Protein AF-A0A918H0L8-F1 (afdb_monomer_lite)

Radius of gyration: 18.89 Å; chains: 1; bounding box: 50×37×56 Å

Secondary structure (DSSP, 8-state):
-------------HHHHHHHHHHH-HHHHHHHHHHHHHHHHHHHHHHHTTS----SHHHHHHHHHHHHHHTT--HHHHHHHHHHHHT--HHHHHHHHHHHHHH-HHHHHHHHHHHHHHHHT-EEEGGGTEEEEE--SHHHHHHHHHHHHTSSSPPPEE-SSTTEEEEEHHHHHHHHHHTTPPP----

Organism: NCBI:txid1951

pLDDT: mean 89.95, std 9.39, range [50.53, 98.06]

Sequence (187 aa):
MIAMDLTVTARCTADEVKHLEEVFGDFKQRNLATLIAKAGAREALDQAMGIVTPSTANDMRVARIRALIQEEVPVGDAEKVVAALYRVPTPTARGLVRAAIARFEDVREKVILAIRSSLDGADPVPDNEVWEVLLISTPVREWIMAETAVSNHPSSRPSKNAGLRLFPDDTYQYLRERVGLPRRPWS

Foldseek 3Di:
DDDDDDDFDDDDDPVRLVLCCVLPNDVCRVLQVVLLRQLVVVLVVCCVVVVQDDPDPLSSLLSSLLSSVVSPPQQLCSLSSSCSVVVHDSVVSVVSLVVNCVPDVSSVVSLLVVLLVQLVPWDADVVVQWIKTAQSHPSSVVVLQVVLVPDPADDWADDPDPRIIIGHLVSSQVSCVVSPHHRDDDD

Structure (mmCIF, N/CA/C/O backbone):
data_AF-A0A918H0L8-F1
#
_entry.id   AF-A0A918H0L8-F1
#
loop_
_atom_site.group_PDB
_atom_site.id
_atom_site.type_symbol
_atom_site.label_atom_id
_atom_site.label_alt_id
_atom_site.label_comp_id
_atom_site.label_asym_id
_atom_site.label_entity_id
_atom_site.label_seq_id
_atom_site.pdbx_PDB_ins_code
_atom_site.Cartn_x
_atom_site.Cartn_y
_atom_site.Cartn_z
_atom_site.occupancy
_atom_site.B_iso_or_equiv
_atom_site.auth_seq_id
_atom_site.auth_comp_id
_atom_site.auth_asym_id
_atom_site.auth_atom_id
_atom_site.pdbx_PDB_model_num
ATOM 1 N N . MET A 1 1 ? 3.414 -25.107 19.286 1.00 52.06 1 MET A N 1
ATOM 2 C CA . MET A 1 1 ? 2.674 -23.838 19.126 1.00 52.06 1 MET A CA 1
ATOM 3 C C . MET A 1 1 ? 1.199 -24.203 19.155 1.00 52.06 1 MET A C 1
ATOM 5 O O . MET A 1 1 ? 0.811 -25.037 18.349 1.00 52.06 1 MET A O 1
ATOM 9 N N . ILE A 1 2 ? 0.423 -23.723 20.128 1.00 59.66 2 ILE A N 1
ATOM 10 C CA . ILE A 1 2 ? -1.024 -23.988 20.168 1.00 59.66 2 ILE A CA 1
ATOM 11 C C . ILE A 1 2 ? -1.679 -22.898 19.323 1.00 59.66 2 ILE A C 1
ATOM 13 O O . ILE A 1 2 ? -1.591 -21.726 19.679 1.00 59.66 2 ILE A O 1
ATOM 17 N N . ALA A 1 3 ? -2.271 -23.272 18.191 1.00 63.81 3 ALA A N 1
ATOM 18 C CA . ALA A 1 3 ? -3.134 -22.368 17.445 1.00 63.81 3 ALA A CA 1
ATOM 19 C C . ALA A 1 3 ? -4.486 -22.315 18.169 1.00 63.81 3 ALA A C 1
ATOM 21 O O . ALA A 1 3 ? -5.119 -23.350 18.368 1.00 63.81 3 ALA A O 1
ATOM 22 N N . MET A 1 4 ? -4.889 -21.128 18.622 1.00 75.06 4 MET A N 1
ATOM 23 C CA . MET A 1 4 ? -6.242 -20.882 19.114 1.00 75.06 4 MET A CA 1
ATOM 24 C C . MET A 1 4 ? -7.016 -20.135 18.035 1.00 75.06 4 MET A C 1
ATOM 26 O O . MET A 1 4 ? -6.612 -19.041 17.640 1.00 75.06 4 MET A O 1
ATOM 30 N N . ASP A 1 5 ? -8.135 -20.707 17.596 1.00 74.00 5 ASP A N 1
ATOM 31 C CA . ASP A 1 5 ? -9.047 -20.045 16.669 1.00 74.00 5 ASP A CA 1
ATOM 32 C C . ASP A 1 5 ? -9.949 -19.072 17.434 1.00 74.00 5 ASP A C 1
ATOM 34 O O . ASP A 1 5 ? -10.833 -19.462 18.199 1.00 74.00 5 ASP A O 1
ATOM 38 N N . LEU A 1 6 ? -9.716 -17.776 17.229 1.00 70.62 6 LEU A N 1
ATOM 39 C CA . LEU A 1 6 ? -10.573 -16.709 17.738 1.00 70.62 6 LEU A CA 1
ATOM 40 C C . LEU A 1 6 ? -11.607 -16.343 16.671 1.00 70.62 6 LEU A C 1
ATOM 42 O O . LEU A 1 6 ? -11.262 -15.891 15.581 1.00 70.62 6 LEU A O 1
ATOM 46 N N . THR A 1 7 ? -12.889 -16.510 16.998 1.00 79.88 7 THR A N 1
ATOM 47 C CA . THR A 1 7 ? -13.990 -16.071 16.130 1.00 79.88 7 THR A CA 1
ATOM 48 C C . THR A 1 7 ? -14.463 -14.683 16.552 1.00 79.88 7 THR A C 1
ATOM 50 O O . THR A 1 7 ? -14.864 -14.481 17.696 1.00 79.88 7 THR A O 1
ATOM 53 N N . VAL A 1 8 ? -14.458 -13.730 15.618 1.00 77.50 8 VAL A N 1
ATOM 54 C CA . VAL A 1 8 ? -14.966 -12.365 15.825 1.00 77.50 8 VAL A CA 1
ATOM 55 C C . VAL A 1 8 ? -16.284 -12.212 15.075 1.00 77.50 8 VAL A C 1
ATOM 57 O O . VAL A 1 8 ? -16.340 -12.435 13.869 1.00 77.50 8 VAL A O 1
ATOM 60 N N . THR A 1 9 ? -17.345 -11.815 15.781 1.00 78.62 9 THR A N 1
ATOM 61 C CA . THR A 1 9 ? -18.643 -11.494 15.168 1.00 78.62 9 THR A CA 1
ATOM 62 C C . THR A 1 9 ? -18.918 -10.004 15.315 1.00 78.62 9 THR A C 1
ATOM 64 O O . THR A 1 9 ? -19.010 -9.499 16.432 1.00 78.62 9 THR A O 1
ATOM 67 N N . ALA A 1 10 ? -19.078 -9.309 14.190 1.00 78.12 10 ALA A N 1
ATOM 68 C CA . ALA A 1 10 ? -19.511 -7.917 14.141 1.00 78.12 10 ALA A CA 1
ATOM 69 C C . ALA A 1 10 ? -20.882 -7.830 13.461 1.00 78.12 10 ALA A C 1
ATOM 71 O O . ALA A 1 10 ? -21.167 -8.579 12.526 1.00 78.12 10 ALA A O 1
ATOM 72 N N . ARG A 1 11 ? -21.739 -6.926 13.940 1.00 81.44 11 ARG A N 1
ATOM 73 C CA . ARG A 1 11 ? -23.019 -6.617 13.294 1.00 81.44 11 ARG A CA 1
ATOM 74 C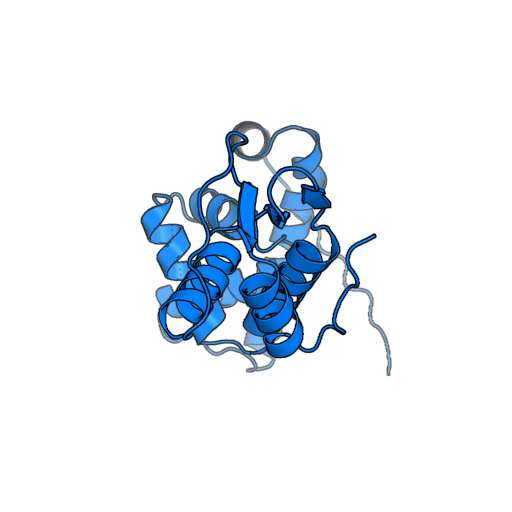 C . ARG A 1 11 ? -22.850 -5.333 12.494 1.00 81.44 11 ARG A C 1
ATOM 76 O O . ARG A 1 11 ? -22.389 -4.346 13.055 1.00 81.44 11 ARG A O 1
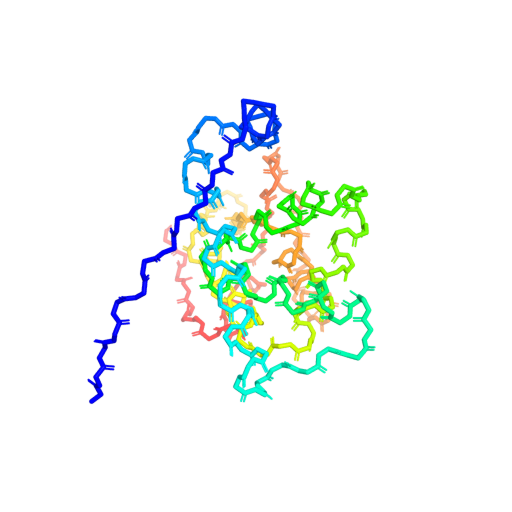ATOM 83 N N . CYS A 1 12 ? -23.243 -5.361 11.225 1.00 78.56 12 CYS A N 1
ATOM 84 C CA . CYS A 1 12 ? -23.338 -4.171 10.386 1.00 78.56 12 CYS A CA 1
ATOM 85 C C . CYS A 1 12 ? -24.810 -3.813 10.187 1.00 78.56 12 CYS A C 1
ATOM 87 O O . CYS A 1 12 ? -25.651 -4.686 9.958 1.00 78.56 12 CYS A O 1
ATOM 89 N N . THR A 1 13 ? -25.114 -2.528 10.278 1.00 85.69 13 THR A N 1
ATOM 90 C CA . THR A 1 13 ? -26.405 -1.961 9.884 1.00 85.69 13 THR A CA 1
ATOM 91 C C . THR A 1 13 ? -26.516 -1.886 8.360 1.00 85.69 13 THR A C 1
ATOM 93 O O . THR A 1 13 ? -25.512 -1.928 7.649 1.00 85.69 13 THR A O 1
ATOM 96 N N . ALA A 1 14 ? -27.741 -1.754 7.843 1.00 83.94 14 ALA A N 1
ATOM 97 C CA . ALA A 1 14 ? -27.971 -1.611 6.404 1.00 83.94 14 ALA A CA 1
ATOM 98 C C . ALA A 1 14 ? -27.262 -0.376 5.819 1.00 83.94 14 ALA A C 1
ATOM 100 O O . ALA A 1 14 ? -26.712 -0.455 4.725 1.00 83.94 14 ALA A O 1
ATOM 101 N N . ASP A 1 15 ? -27.209 0.729 6.568 1.00 85.19 15 ASP A N 1
ATOM 102 C CA . ASP A 1 15 ? -26.533 1.959 6.140 1.00 85.19 15 ASP A CA 1
ATOM 103 C C . ASP A 1 15 ? -25.009 1.795 6.084 1.00 85.19 15 ASP A C 1
ATOM 105 O O . ASP A 1 15 ? -24.361 2.296 5.166 1.00 85.19 15 ASP A O 1
ATOM 109 N N . GLU A 1 16 ? -24.420 1.067 7.037 1.00 81.88 16 GLU A N 1
ATOM 110 C CA . GLU A 1 16 ? -22.986 0.757 7.024 1.00 81.88 16 GLU A CA 1
ATOM 111 C C . GLU A 1 16 ? -22.625 -0.168 5.865 1.00 81.88 16 GLU A C 1
ATOM 113 O O . GLU A 1 16 ? -21.607 0.055 5.212 1.00 81.88 16 GLU A O 1
ATOM 118 N N . VAL A 1 17 ? -23.466 -1.169 5.583 1.00 79.19 17 VAL A N 1
ATOM 119 C CA . VAL A 1 17 ? -23.301 -2.021 4.400 1.00 79.19 17 VAL A CA 1
ATOM 120 C C . VAL A 1 17 ? -23.359 -1.152 3.154 1.00 79.19 17 VAL A C 1
ATOM 122 O O . VAL A 1 17 ? -22.362 -1.116 2.441 1.00 79.19 17 VAL A O 1
ATOM 125 N N . LYS A 1 18 ? -24.439 -0.376 2.969 1.00 81.88 18 LYS A N 1
ATOM 126 C CA . LYS A 1 18 ? -24.640 0.539 1.834 1.00 81.88 18 LYS A CA 1
ATOM 127 C C . LYS A 1 18 ? -23.425 1.439 1.596 1.00 81.88 18 LYS A C 1
ATOM 129 O O . LYS A 1 18 ? -22.942 1.564 0.475 1.00 81.88 18 LYS A O 1
ATOM 134 N N . HIS A 1 19 ? -22.898 2.037 2.661 1.00 81.38 19 HIS A N 1
ATOM 135 C CA . HIS A 1 19 ? -21.722 2.893 2.572 1.00 81.38 19 HIS A CA 1
ATOM 136 C C . HIS A 1 19 ? -20.473 2.131 2.103 1.00 81.38 19 HIS A C 1
ATOM 138 O O . HIS A 1 19 ? -19.713 2.635 1.276 1.00 81.38 19 HIS A O 1
ATOM 144 N N . LEU A 1 20 ? -20.253 0.909 2.596 1.00 77.56 20 LEU A N 1
ATOM 145 C CA . LEU A 1 20 ? -19.166 0.059 2.107 1.00 77.56 20 LEU A CA 1
ATOM 146 C C . LEU A 1 20 ? -19.381 -0.341 0.635 1.00 77.56 20 LEU A C 1
ATOM 148 O O . LEU A 1 20 ? -18.401 -0.430 -0.105 1.00 77.56 20 LEU A O 1
ATOM 152 N N . GLU A 1 21 ? -20.625 -0.529 0.184 1.00 77.69 21 GLU A N 1
ATOM 153 C CA . GLU A 1 21 ? -20.939 -0.803 -1.228 1.00 77.69 21 GLU A CA 1
ATOM 154 C C . GLU A 1 21 ? -20.553 0.371 -2.125 1.00 77.69 21 GLU A C 1
ATOM 156 O O . GLU A 1 21 ? -19.852 0.187 -3.119 1.00 77.69 21 GLU A O 1
ATOM 161 N N 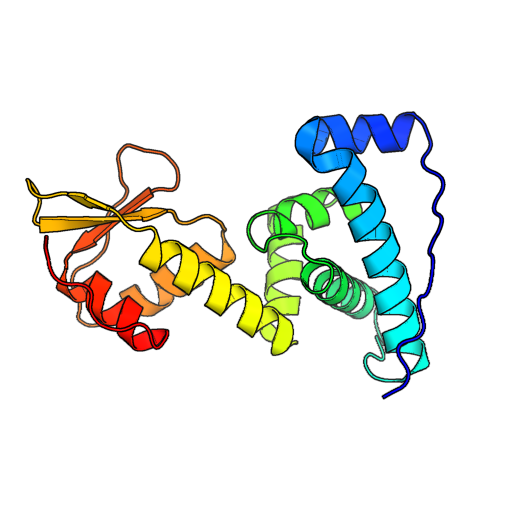. GLU A 1 22 ? -20.954 1.583 -1.742 1.00 81.38 22 GLU A N 1
ATOM 162 C CA . GLU A 1 22 ? -20.677 2.812 -2.490 1.00 81.38 22 GLU A CA 1
ATOM 163 C C . GLU A 1 22 ? -19.172 3.056 -2.660 1.00 81.38 22 GLU A C 1
ATOM 165 O O . GLU A 1 22 ? -18.731 3.562 -3.693 1.00 81.38 22 GLU A O 1
ATOM 170 N N . VAL A 1 23 ? -18.366 2.683 -1.661 1.00 75.75 23 VAL A N 1
ATOM 171 C CA . VAL A 1 23 ? -16.919 2.922 -1.682 1.00 75.75 23 VAL A CA 1
ATOM 172 C C . VAL A 1 23 ? -16.144 1.796 -2.379 1.00 75.75 23 VAL A C 1
ATOM 174 O O . VAL A 1 23 ? -15.151 2.074 -3.060 1.00 75.75 23 VAL A O 1
ATOM 177 N N . PHE A 1 24 ? -16.550 0.533 -2.210 1.00 72.75 24 PHE A N 1
ATOM 178 C CA . PHE A 1 24 ? -15.733 -0.626 -2.607 1.00 72.75 24 PHE A CA 1
ATOM 179 C C . PHE A 1 24 ? -16.351 -1.526 -3.685 1.00 72.75 24 PHE A C 1
ATOM 181 O O . PHE A 1 24 ? -15.625 -2.354 -4.244 1.00 72.75 24 PHE A O 1
ATOM 188 N N . GLY A 1 25 ? -17.636 -1.358 -4.009 1.00 73.44 25 GLY A N 1
ATOM 189 C CA . GLY A 1 25 ? -18.389 -2.230 -4.915 1.00 73.44 25 GLY A CA 1
ATOM 190 C C . GLY A 1 25 ? -18.654 -3.635 -4.348 1.00 73.44 25 GLY A C 1
ATOM 191 O O . GLY A 1 25 ? -18.073 -4.042 -3.343 1.00 73.44 25 GLY A O 1
ATOM 192 N N . ASP A 1 26 ? -19.522 -4.403 -5.008 1.00 55.91 26 ASP A N 1
ATOM 193 C CA . ASP A 1 26 ? -20.111 -5.654 -4.483 1.00 55.91 26 ASP A CA 1
ATOM 194 C C . ASP A 1 26 ? -19.107 -6.755 -4.111 1.00 55.91 26 ASP A C 1
ATOM 196 O O . ASP A 1 26 ? -19.242 -7.415 -3.079 1.00 55.91 26 ASP A O 1
ATOM 200 N N . PHE A 1 27 ? -18.053 -6.947 -4.909 1.00 50.53 27 PHE A N 1
ATOM 201 C CA . PHE A 1 27 ? -17.115 -8.064 -4.726 1.00 50.53 27 PHE A CA 1
ATOM 202 C C . PHE A 1 27 ? -16.186 -7.897 -3.506 1.00 50.53 27 PHE A C 1
ATOM 204 O O . PHE A 1 27 ? -15.594 -8.867 -3.033 1.00 50.53 27 PHE A O 1
ATOM 211 N N . LYS A 1 28 ? -16.055 -6.678 -2.961 1.00 60.81 28 LYS A N 1
ATOM 212 C CA . LYS A 1 28 ? -15.118 -6.372 -1.865 1.00 60.81 28 LYS A CA 1
ATOM 213 C C . LYS A 1 28 ? -15.772 -6.297 -0.481 1.00 60.81 28 LYS A C 1
ATOM 215 O O . LYS A 1 28 ? -15.058 -6.356 0.515 1.00 60.81 28 LYS A O 1
ATOM 220 N N . GLN A 1 29 ? -17.100 -6.210 -0.381 1.00 56.12 29 GLN A N 1
ATOM 221 C CA . GLN A 1 29 ? -17.788 -5.861 0.873 1.00 56.12 29 GLN A CA 1
ATOM 222 C C . GLN A 1 29 ? -17.746 -6.938 1.960 1.00 56.12 29 GLN A C 1
ATOM 224 O O . GLN A 1 29 ? -17.362 -6.648 3.094 1.00 56.12 29 GLN A O 1
ATOM 229 N N . ARG A 1 30 ? -18.160 -8.176 1.635 1.00 56.56 30 ARG A N 1
ATOM 230 C CA . ARG A 1 30 ? -18.250 -9.259 2.636 1.00 56.56 30 ARG A CA 1
ATOM 231 C C . ARG A 1 30 ? -16.884 -9.589 3.218 1.00 56.56 30 ARG A C 1
ATOM 233 O O . ARG A 1 30 ? -16.782 -9.859 4.406 1.00 56.56 30 ARG A O 1
ATOM 240 N N . ASN A 1 31 ? -15.842 -9.471 2.402 1.00 72.81 31 ASN A N 1
ATOM 241 C CA . ASN A 1 31 ? -14.479 -9.579 2.886 1.00 72.81 31 ASN A CA 1
ATOM 242 C C . ASN A 1 31 ? -14.104 -8.342 3.706 1.00 72.81 31 ASN A C 1
ATOM 244 O O . ASN A 1 31 ? -13.646 -8.504 4.826 1.00 72.81 31 ASN A O 1
ATOM 248 N N . LEU A 1 32 ? -14.360 -7.117 3.240 1.00 78.62 32 LEU A N 1
ATOM 249 C CA . LEU A 1 32 ? -13.879 -5.914 3.922 1.00 78.62 32 LEU A CA 1
ATOM 250 C C . LEU A 1 32 ? -14.444 -5.721 5.337 1.00 78.62 32 LEU A C 1
ATOM 252 O O . LEU A 1 32 ? -13.672 -5.400 6.235 1.00 78.62 32 LEU A O 1
ATOM 256 N N . ALA A 1 33 ? -15.740 -5.940 5.575 1.00 81.56 33 ALA A N 1
ATOM 257 C CA . ALA A 1 33 ? -16.293 -5.849 6.932 1.00 81.56 33 ALA A CA 1
ATOM 258 C C . ALA A 1 33 ? -15.638 -6.876 7.875 1.00 81.56 33 ALA A C 1
ATOM 260 O O . ALA A 1 33 ? -15.280 -6.550 9.009 1.00 81.56 33 ALA A O 1
ATOM 261 N N . THR A 1 34 ? -15.402 -8.096 7.381 1.00 84.62 34 THR A N 1
ATOM 262 C CA . THR A 1 34 ? -14.651 -9.127 8.104 1.00 84.62 34 THR A CA 1
ATOM 263 C C . THR A 1 34 ? -13.198 -8.717 8.337 1.00 84.62 34 THR A C 1
ATOM 265 O O . THR A 1 34 ? -12.718 -8.873 9.455 1.00 84.62 34 THR A O 1
ATOM 268 N N . LEU A 1 35 ? -12.505 -8.155 7.342 1.00 86.75 35 LEU A N 1
ATOM 269 C CA . LEU A 1 35 ? -11.123 -7.686 7.487 1.00 86.75 35 LEU A CA 1
ATOM 270 C C . LEU A 1 35 ? -11.030 -6.533 8.493 1.00 86.75 35 LEU A C 1
ATOM 272 O O . LEU A 1 35 ? -10.135 -6.527 9.328 1.00 86.75 35 LEU A O 1
ATOM 276 N N . ILE A 1 36 ? -11.983 -5.595 8.485 1.00 87.94 36 ILE A N 1
ATOM 277 C CA . ILE A 1 36 ? -12.057 -4.506 9.471 1.00 87.94 36 ILE A CA 1
ATOM 278 C C . ILE A 1 36 ? -12.281 -5.072 10.878 1.00 87.94 36 ILE A C 1
ATOM 280 O O . ILE A 1 36 ? -11.606 -4.653 11.818 1.00 87.94 36 ILE A O 1
ATOM 284 N N . ALA A 1 37 ? -13.199 -6.030 11.038 1.00 88.94 37 ALA A N 1
ATOM 285 C CA . ALA A 1 37 ? -13.467 -6.658 12.330 1.00 88.94 37 ALA A CA 1
ATOM 286 C C . ALA A 1 37 ? -12.244 -7.427 12.856 1.00 88.94 37 ALA A C 1
ATOM 288 O O . ALA A 1 37 ? -11.872 -7.269 14.021 1.00 88.94 37 ALA A O 1
ATOM 289 N N . LYS A 1 38 ? -11.582 -8.206 11.991 1.00 89.81 38 LYS A N 1
ATOM 290 C CA . LYS A 1 38 ? -10.326 -8.889 12.315 1.00 89.81 38 LYS A CA 1
ATOM 291 C C . LYS A 1 38 ? -9.227 -7.894 12.675 1.00 89.81 38 LYS A C 1
ATOM 293 O O . LYS A 1 38 ? -8.573 -8.079 13.694 1.00 89.81 38 LYS A O 1
ATOM 298 N N . ALA A 1 39 ? -9.085 -6.803 11.924 1.00 91.81 39 ALA A N 1
ATOM 299 C CA . ALA A 1 39 ? -8.084 -5.775 12.191 1.00 91.81 39 ALA A CA 1
ATOM 300 C C . ALA A 1 39 ? -8.328 -5.089 13.539 1.00 91.81 39 ALA A C 1
ATOM 302 O O . ALA A 1 39 ? -7.388 -4.868 14.296 1.00 91.81 39 ALA A O 1
ATOM 303 N N . GLY A 1 40 ? -9.589 -4.809 13.882 1.00 92.00 40 GLY A N 1
ATOM 304 C CA . GLY A 1 40 ? -9.955 -4.285 15.197 1.00 92.00 40 GLY A CA 1
ATOM 305 C C . GLY A 1 40 ? -9.612 -5.253 16.333 1.00 92.00 40 GLY A C 1
ATOM 306 O O . GLY A 1 40 ? -9.068 -4.834 17.353 1.00 92.00 40 GLY A O 1
ATOM 307 N N . ALA A 1 41 ? -9.871 -6.551 16.152 1.00 91.88 41 ALA A N 1
ATOM 308 C CA . ALA A 1 41 ? -9.502 -7.573 17.131 1.00 91.88 41 ALA A CA 1
ATOM 309 C C . ALA A 1 41 ? -7.978 -7.735 17.259 1.00 91.88 41 ALA A C 1
ATOM 311 O O . ALA A 1 41 ? -7.460 -7.804 18.373 1.00 91.88 41 ALA A O 1
ATOM 312 N N . ARG A 1 42 ? -7.257 -7.735 16.132 1.00 91.56 42 ARG A N 1
ATOM 313 C CA . ARG A 1 42 ? -5.793 -7.782 16.071 1.00 91.56 42 ARG A CA 1
ATOM 314 C C . ARG A 1 42 ? -5.169 -6.589 16.781 1.00 91.56 42 ARG A C 1
ATOM 316 O O . ARG A 1 42 ? -4.268 -6.768 17.590 1.00 91.56 42 ARG A O 1
ATOM 323 N N . GLU A 1 43 ? -5.668 -5.387 16.518 1.00 94.31 43 GLU A N 1
ATOM 324 C CA . GLU A 1 43 ? -5.224 -4.168 17.188 1.00 94.31 43 GLU A CA 1
ATOM 325 C C . GLU A 1 43 ? -5.457 -4.237 18.700 1.00 94.31 43 GLU A C 1
ATOM 327 O O . GLU A 1 43 ? -4.554 -3.908 19.467 1.00 94.31 43 GLU A O 1
ATOM 332 N N . ALA A 1 44 ? -6.646 -4.663 19.140 1.00 92.62 44 ALA A N 1
ATOM 333 C CA . ALA A 1 44 ? -6.953 -4.795 20.562 1.00 92.62 44 ALA A CA 1
ATOM 334 C C . ALA A 1 44 ? -6.024 -5.810 21.248 1.00 92.62 44 ALA A C 1
ATOM 336 O O . ALA A 1 44 ? -5.540 -5.558 22.352 1.00 92.62 44 ALA A O 1
ATOM 337 N N . LEU A 1 45 ? -5.730 -6.926 20.575 1.00 91.94 45 LEU A N 1
ATOM 338 C CA . LEU A 1 45 ? -4.785 -7.926 21.060 1.00 91.94 45 LEU A CA 1
ATOM 339 C C . LEU A 1 45 ? -3.357 -7.369 21.124 1.00 91.94 45 LEU A C 1
ATOM 341 O O . LEU A 1 45 ? -2.698 -7.505 22.150 1.00 91.94 45 LEU A O 1
ATOM 345 N N . ASP A 1 46 ? -2.889 -6.699 20.071 1.00 93.31 46 ASP A N 1
ATOM 346 C CA . ASP A 1 46 ? -1.559 -6.085 20.034 1.00 93.31 46 ASP A CA 1
ATOM 347 C C . ASP A 1 46 ? -1.389 -5.027 21.143 1.00 93.31 46 ASP A C 1
ATOM 349 O O . ASP A 1 46 ? -0.310 -4.926 21.732 1.00 93.31 46 ASP A O 1
ATOM 353 N N . GLN A 1 47 ? -2.447 -4.277 21.475 1.00 94.62 47 GLN A N 1
ATOM 354 C CA . GLN A 1 47 ? -2.446 -3.343 22.606 1.00 94.62 47 GLN A CA 1
ATOM 355 C C . GLN A 1 47 ? -2.394 -4.065 23.954 1.00 94.62 47 GLN A C 1
ATOM 357 O O . GLN A 1 47 ? -1.569 -3.720 24.800 1.00 94.62 47 GLN A O 1
ATOM 362 N N . ALA A 1 48 ? -3.225 -5.092 24.151 1.00 93.56 48 ALA A N 1
ATOM 363 C CA . ALA A 1 48 ? -3.239 -5.881 25.384 1.00 93.56 48 ALA A CA 1
ATOM 364 C C . ALA A 1 48 ? -1.894 -6.583 25.647 1.00 93.56 48 ALA A C 1
ATOM 366 O O . ALA A 1 48 ? -1.486 -6.733 26.797 1.00 93.56 48 ALA A O 1
ATOM 367 N N . MET A 1 49 ? -1.186 -6.969 24.582 1.00 93.81 49 MET A N 1
ATOM 368 C CA . MET A 1 49 ? 0.138 -7.596 24.640 1.00 93.81 49 MET A CA 1
ATOM 369 C C . MET A 1 49 ? 1.295 -6.587 24.734 1.00 93.81 49 MET A C 1
ATOM 371 O O . MET A 1 49 ? 2.453 -6.995 24.795 1.00 93.81 49 MET A O 1
ATOM 375 N N . GLY A 1 50 ? 1.017 -5.280 24.705 1.00 94.12 50 GLY A N 1
ATOM 376 C CA . GLY A 1 50 ? 2.043 -4.234 24.735 1.00 94.12 50 GLY A CA 1
ATOM 377 C C . GLY A 1 50 ? 2.887 -4.126 23.459 1.00 94.12 50 GLY A C 1
ATOM 378 O O . GLY A 1 50 ? 3.876 -3.397 23.453 1.00 94.12 50 GLY A O 1
ATOM 379 N N . ILE A 1 51 ? 2.502 -4.805 22.372 1.00 92.88 51 ILE A N 1
ATOM 380 C CA . ILE A 1 51 ? 3.172 -4.729 21.061 1.00 92.88 51 ILE A CA 1
ATOM 381 C C . ILE A 1 51 ? 3.025 -3.319 20.485 1.00 92.88 51 ILE A C 1
ATOM 383 O O . ILE A 1 51 ? 3.960 -2.776 19.896 1.00 92.88 51 ILE A O 1
ATOM 387 N N . VAL A 1 52 ? 1.851 -2.710 20.673 1.00 92.56 52 VAL A N 1
ATOM 388 C CA . VAL A 1 52 ? 1.600 -1.317 20.306 1.00 92.56 52 VAL A CA 1
ATOM 389 C C . VAL A 1 52 ? 0.973 -0.588 21.485 1.00 92.56 52 VAL A C 1
ATOM 391 O O . VAL A 1 52 ? -0.075 -0.981 21.978 1.00 92.56 52 VAL A O 1
ATOM 394 N N . THR A 1 53 ? 1.586 0.511 21.914 1.00 93.44 53 THR A N 1
ATOM 395 C CA . THR A 1 53 ? 1.088 1.361 23.008 1.00 93.44 53 THR A CA 1
ATOM 396 C C . THR A 1 53 ? 0.870 2.778 22.469 1.00 93.44 53 THR A C 1
ATOM 398 O O . THR A 1 53 ? 1.765 3.623 22.548 1.00 93.44 53 THR A O 1
ATOM 401 N N . PRO A 1 54 ? -0.276 3.047 21.813 1.00 92.88 54 PRO A N 1
ATOM 402 C CA . PRO A 1 54 ? -0.538 4.359 21.236 1.00 92.88 54 PRO A CA 1
ATOM 403 C C . PRO A 1 54 ? -0.716 5.401 22.348 1.00 92.88 54 PRO A C 1
ATOM 405 O O . PRO A 1 54 ? -1.521 5.209 23.255 1.00 92.88 54 PRO A O 1
ATOM 408 N N . SER A 1 55 ? 0.019 6.513 22.275 1.00 95.06 55 SER A N 1
ATOM 409 C CA . SER A 1 55 ? -0.078 7.614 23.246 1.00 95.06 55 SER A CA 1
ATOM 410 C C . SER A 1 55 ? -0.974 8.754 22.759 1.00 95.06 55 SER A C 1
ATOM 412 O O . SER A 1 55 ? -1.430 9.574 23.554 1.00 95.06 55 SER A O 1
ATOM 414 N N . THR A 1 56 ? -1.263 8.799 21.458 1.00 96.31 56 THR A N 1
ATOM 415 C CA . THR A 1 56 ? -2.153 9.784 20.842 1.00 96.31 56 THR A CA 1
ATOM 416 C C . THR A 1 56 ? -3.231 9.121 19.986 1.00 96.31 56 THR A C 1
ATOM 418 O O . THR A 1 56 ? -3.090 7.991 19.514 1.00 96.31 56 THR A O 1
ATOM 421 N N . ALA A 1 57 ? -4.303 9.864 19.693 1.00 94.25 57 ALA A N 1
ATOM 422 C CA . ALA A 1 57 ? -5.320 9.419 18.739 1.00 94.25 57 ALA A CA 1
ATOM 423 C C . ALA A 1 57 ? -4.728 9.144 17.343 1.00 94.25 57 ALA A C 1
ATOM 425 O O . ALA A 1 57 ? -5.217 8.274 16.624 1.00 94.25 57 ALA A O 1
ATOM 426 N N . ASN A 1 58 ? -3.668 9.861 16.958 1.00 94.56 58 ASN A N 1
ATOM 427 C CA . ASN A 1 58 ? -2.981 9.622 15.694 1.00 94.56 58 ASN A CA 1
ATOM 428 C C . ASN A 1 58 ? -2.205 8.297 15.712 1.00 94.56 58 ASN A C 1
ATOM 430 O O . ASN A 1 58 ? -2.273 7.545 14.743 1.00 94.56 58 ASN A O 1
ATOM 434 N N . ASP A 1 59 ? -1.543 7.968 16.823 1.00 94.88 59 ASP A N 1
ATOM 435 C CA . ASP A 1 59 ? -0.867 6.675 16.984 1.00 94.88 59 ASP A CA 1
ATOM 436 C C . ASP A 1 59 ? -1.851 5.515 16.909 1.00 94.88 59 ASP A C 1
ATOM 438 O O . ASP A 1 59 ? -1.566 4.514 16.259 1.00 94.88 59 ASP A O 1
ATOM 442 N N . MET A 1 60 ? -3.032 5.672 17.513 1.00 94.94 60 MET A N 1
ATOM 443 C CA . MET A 1 60 ? -4.096 4.673 17.439 1.00 94.94 60 MET A CA 1
ATOM 444 C C . MET A 1 60 ? -4.564 4.459 15.992 1.00 94.94 60 MET A C 1
ATOM 446 O O . MET A 1 60 ? -4.741 3.323 15.560 1.00 94.94 60 MET A O 1
ATOM 450 N N . ARG A 1 61 ? -4.704 5.534 15.200 1.00 96.00 61 ARG A N 1
ATOM 451 C CA . ARG A 1 61 ? -5.031 5.415 13.767 1.00 96.00 61 ARG A CA 1
ATOM 452 C C . ARG A 1 61 ? -3.935 4.683 13.000 1.00 96.00 61 ARG A C 1
ATOM 454 O O . ARG A 1 61 ? -4.229 3.781 12.226 1.00 96.00 61 ARG A O 1
ATOM 461 N N . VAL A 1 62 ? -2.676 5.036 13.235 1.00 96.06 62 VAL A N 1
ATOM 462 C CA . VAL A 1 62 ? -1.521 4.400 12.587 1.00 96.06 62 VAL A CA 1
ATOM 463 C C . VAL A 1 62 ? -1.418 2.911 12.960 1.00 96.06 62 VAL A C 1
ATOM 465 O O . VAL A 1 62 ? -1.174 2.080 12.086 1.00 96.06 62 VAL A O 1
ATOM 468 N N . ALA A 1 63 ? -1.688 2.554 14.218 1.00 95.50 63 ALA A N 1
ATOM 469 C CA . ALA A 1 63 ? -1.755 1.169 14.687 1.00 95.50 63 ALA A CA 1
ATOM 470 C C . ALA A 1 63 ? -2.872 0.368 13.998 1.00 95.50 63 ALA A C 1
ATOM 472 O O . ALA A 1 63 ? -2.630 -0.739 13.516 1.00 95.50 63 ALA A O 1
ATOM 473 N N . ARG A 1 64 ? -4.072 0.948 13.877 1.00 95.69 64 ARG A N 1
ATOM 474 C CA . ARG A 1 64 ? -5.194 0.325 13.159 1.00 95.69 64 ARG A CA 1
ATOM 475 C C . ARG A 1 64 ? -4.878 0.080 11.687 1.00 95.69 64 ARG A C 1
ATOM 477 O O . ARG A 1 64 ? -5.248 -0.954 11.144 1.00 95.69 64 ARG A O 1
ATOM 484 N N . ILE A 1 65 ? -4.176 1.007 11.034 1.00 96.00 65 ILE A N 1
ATOM 485 C CA . ILE A 1 65 ? -3.759 0.853 9.631 1.00 96.00 65 ILE A CA 1
ATOM 486 C C . ILE A 1 65 ? -2.794 -0.318 9.471 1.00 96.00 65 ILE A C 1
ATOM 488 O O . ILE A 1 65 ? -2.947 -1.103 8.536 1.00 96.00 65 ILE A O 1
ATOM 492 N N . ARG A 1 66 ? -1.838 -0.475 10.394 1.00 96.19 66 ARG A N 1
ATOM 493 C CA . ARG A 1 66 ? -0.991 -1.671 10.437 1.00 96.19 66 ARG A CA 1
ATOM 494 C C . ARG A 1 66 ? -1.837 -2.938 10.545 1.00 96.19 66 ARG A C 1
ATOM 496 O O . ARG A 1 66 ? -1.640 -3.844 9.743 1.00 96.19 66 ARG A O 1
ATOM 503 N N . ALA A 1 67 ? -2.790 -2.981 11.477 1.00 95.38 67 ALA A N 1
ATOM 504 C CA . ALA A 1 67 ? -3.654 -4.146 11.658 1.00 95.38 67 ALA A CA 1
ATOM 505 C C . ALA A 1 67 ? -4.493 -4.458 10.402 1.00 95.38 67 ALA A C 1
ATOM 507 O O . ALA A 1 67 ? -4.595 -5.614 10.013 1.00 95.38 67 ALA A O 1
ATOM 508 N N . LEU A 1 68 ? -5.021 -3.442 9.708 1.00 94.06 68 LEU A N 1
ATOM 509 C CA . LEU A 1 68 ? -5.734 -3.626 8.434 1.00 94.06 68 LEU A CA 1
ATOM 510 C C . LEU A 1 68 ? -4.850 -4.295 7.372 1.00 94.06 68 LEU A C 1
ATOM 512 O O . LEU A 1 68 ? -5.292 -5.215 6.694 1.00 94.06 68 LEU A O 1
ATOM 516 N N . ILE A 1 69 ? -3.600 -3.850 7.238 1.00 93.38 69 ILE A N 1
ATOM 517 C CA . ILE A 1 69 ? -2.653 -4.402 6.257 1.00 93.38 69 ILE A CA 1
ATOM 518 C C . ILE A 1 69 ? -2.203 -5.822 6.647 1.00 93.38 69 ILE A C 1
ATOM 520 O O . ILE A 1 69 ? -1.952 -6.652 5.771 1.00 93.38 69 ILE A O 1
ATOM 524 N N . GLN A 1 70 ? -2.108 -6.120 7.946 1.00 91.88 70 GLN A N 1
ATOM 525 C CA . GLN A 1 70 ? -1.836 -7.475 8.433 1.00 91.88 70 GLN A CA 1
ATOM 526 C C . GLN A 1 70 ? -2.990 -8.435 8.131 1.00 91.88 70 GLN A C 1
ATOM 528 O O . GLN A 1 70 ? -2.740 -9.555 7.695 1.00 91.88 70 GLN A O 1
ATOM 533 N N . GLU A 1 71 ? -4.230 -7.972 8.275 1.00 90.94 71 GLU A N 1
ATOM 534 C CA . GLU A 1 71 ? -5.452 -8.706 7.927 1.00 90.94 71 GLU A CA 1
ATOM 535 C C . GLU A 1 71 ? -5.783 -8.586 6.431 1.00 90.94 71 GLU A C 1
ATOM 537 O O . GLU A 1 71 ? -6.930 -8.415 6.037 1.00 90.94 71 GLU A O 1
ATOM 542 N N . GLU A 1 72 ? -4.755 -8.661 5.587 1.00 88.94 72 GLU A N 1
ATOM 543 C CA . GLU A 1 72 ? -4.860 -8.853 4.137 1.00 88.94 72 GLU A CA 1
ATOM 544 C C . GLU A 1 72 ? -5.589 -7.755 3.347 1.00 88.94 72 GLU A C 1
ATOM 546 O O . GLU A 1 72 ? -5.896 -7.954 2.170 1.00 88.94 72 GLU A O 1
ATOM 551 N N . VAL A 1 73 ? -5.809 -6.563 3.916 1.00 88.81 73 VAL A N 1
ATOM 552 C CA . VAL A 1 73 ? -6.215 -5.411 3.099 1.00 88.81 73 VAL A CA 1
ATOM 553 C C . VAL A 1 73 ? -5.074 -5.090 2.124 1.00 88.81 73 VAL A C 1
ATOM 555 O O . VAL A 1 73 ? -3.969 -4.756 2.571 1.00 88.81 73 VAL A O 1
ATOM 558 N N . PRO A 1 74 ? -5.300 -5.144 0.795 1.00 87.12 74 PRO A N 1
ATOM 559 C CA . PRO A 1 74 ? -4.246 -4.855 -0.167 1.00 87.12 74 PRO A CA 1
ATOM 560 C C . PRO A 1 74 ? -3.714 -3.435 0.022 1.00 87.12 74 PRO A C 1
ATOM 562 O O . PRO A 1 74 ? -4.484 -2.482 0.145 1.00 87.12 74 PRO A O 1
ATOM 565 N N . VAL A 1 75 ? -2.392 -3.259 -0.048 1.00 86.81 75 VAL A N 1
ATOM 566 C CA . VAL A 1 75 ? -1.743 -1.936 0.061 1.00 86.81 75 VAL A CA 1
ATOM 567 C C . VAL A 1 75 ? -2.315 -0.934 -0.960 1.00 86.81 75 VAL A C 1
ATOM 569 O O . VAL A 1 75 ? -2.408 0.257 -0.671 1.00 86.81 75 VAL A O 1
ATOM 572 N N . GLY A 1 76 ? -2.753 -1.410 -2.135 1.00 84.94 76 GLY A N 1
ATOM 573 C CA . GLY A 1 76 ? -3.443 -0.603 -3.153 1.00 84.94 76 GLY A CA 1
ATOM 574 C C . GLY A 1 76 ? -4.806 -0.061 -2.754 1.00 84.94 76 GLY A C 1
ATOM 575 O O . GLY A 1 76 ? -5.184 1.024 -3.195 1.00 84.94 76 GLY A O 1
ATOM 576 N N . ASP A 1 77 ? -5.506 -0.761 -1.871 1.00 88.75 77 ASP A N 1
ATOM 577 C CA . ASP A 1 77 ? -6.815 -0.354 -1.377 1.00 88.75 77 ASP A CA 1
ATOM 578 C C . ASP A 1 77 ? -6.737 0.339 -0.009 1.00 88.75 77 ASP A C 1
ATOM 580 O O . ASP A 1 77 ? -7.686 1.023 0.374 1.00 88.75 77 ASP A O 1
ATOM 584 N N . ALA A 1 78 ? -5.606 0.242 0.703 1.00 91.06 78 ALA A N 1
ATOM 585 C CA . ALA A 1 78 ? -5.437 0.789 2.049 1.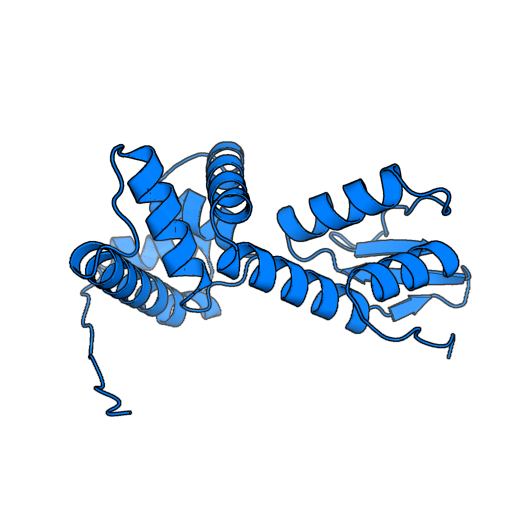00 91.06 78 ALA A CA 1
ATOM 586 C C . ALA A 1 78 ? -5.802 2.281 2.145 1.00 91.06 78 ALA A C 1
ATOM 588 O O . ALA A 1 78 ? -6.534 2.664 3.051 1.00 91.06 78 ALA A O 1
ATOM 589 N N . GLU A 1 79 ? -5.383 3.129 1.195 1.00 92.81 79 GLU A N 1
ATOM 590 C CA . GLU A 1 79 ? -5.744 4.561 1.206 1.00 92.81 79 GLU A CA 1
ATOM 591 C C . GLU A 1 79 ? -7.264 4.779 1.141 1.00 92.81 79 GLU A C 1
ATOM 593 O O . GLU A 1 79 ? -7.793 5.635 1.849 1.00 92.81 79 GLU A O 1
ATOM 598 N N . LYS A 1 80 ? -7.969 3.994 0.317 1.00 90.00 80 LYS A N 1
ATOM 599 C CA . LYS A 1 80 ? -9.428 4.082 0.153 1.00 90.00 80 LYS A CA 1
ATOM 600 C C . LYS A 1 80 ? -10.151 3.579 1.402 1.00 90.00 80 LYS A C 1
ATOM 602 O O . LYS A 1 80 ? -11.059 4.249 1.885 1.00 90.00 80 LYS A O 1
ATOM 607 N N . VAL A 1 81 ? -9.701 2.447 1.954 1.00 90.31 81 VAL A N 1
ATOM 608 C CA . VAL A 1 81 ? -10.204 1.879 3.219 1.00 90.31 81 VAL A CA 1
ATOM 609 C C . VAL A 1 81 ? -10.049 2.875 4.357 1.00 90.31 81 VAL A C 1
ATOM 611 O O . VAL A 1 81 ? -11.011 3.156 5.063 1.00 90.31 81 VAL A O 1
ATOM 614 N N . VAL A 1 82 ? -8.872 3.476 4.496 1.00 92.81 82 VAL A N 1
ATOM 615 C CA . VAL A 1 82 ? -8.576 4.461 5.541 1.00 92.81 82 VAL A CA 1
ATOM 616 C C . VAL A 1 82 ? -9.391 5.741 5.356 1.00 92.81 82 VAL A C 1
ATOM 618 O O . VAL A 1 82 ? -9.922 6.264 6.337 1.00 92.81 82 VAL A O 1
ATOM 621 N N . ALA A 1 83 ? -9.526 6.239 4.123 1.00 92.81 83 ALA A N 1
ATOM 622 C CA . ALA A 1 83 ? -10.334 7.422 3.829 1.00 92.81 83 ALA A CA 1
ATOM 623 C C . ALA A 1 83 ? -11.798 7.223 4.242 1.00 92.81 83 ALA A C 1
ATOM 625 O O . ALA A 1 83 ? -12.360 8.077 4.928 1.00 92.81 83 ALA A O 1
ATOM 626 N N . ALA A 1 84 ? -12.385 6.075 3.895 1.00 89.56 84 ALA A N 1
ATOM 627 C CA . ALA A 1 84 ? -13.755 5.738 4.262 1.00 89.56 84 ALA A CA 1
ATOM 628 C C . ALA A 1 84 ? -13.911 5.501 5.770 1.00 89.56 84 ALA A C 1
ATOM 630 O O . ALA A 1 84 ? -14.770 6.111 6.405 1.00 89.56 84 ALA A O 1
ATOM 631 N N . LEU A 1 85 ? -13.030 4.690 6.367 1.00 89.12 85 LEU A N 1
ATOM 632 C CA . LEU A 1 85 ? -13.096 4.318 7.781 1.00 89.12 85 LEU A CA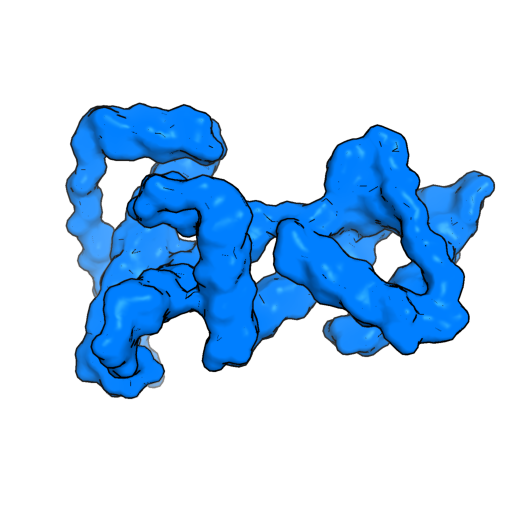 1
ATOM 633 C C . LEU A 1 85 ? -13.004 5.534 8.709 1.00 89.12 85 LEU A C 1
ATOM 635 O O . LEU A 1 85 ? -13.738 5.621 9.691 1.00 89.12 85 LEU A O 1
ATOM 639 N N . TYR A 1 86 ? -12.115 6.481 8.403 1.00 91.38 86 TYR A N 1
ATOM 640 C CA . TYR A 1 86 ? -11.943 7.688 9.214 1.00 91.38 86 TYR A CA 1
ATOM 641 C C . TYR A 1 86 ? -12.741 8.887 8.712 1.00 91.38 86 TYR A C 1
ATOM 643 O O . TYR A 1 86 ? -12.680 9.942 9.345 1.00 91.38 86 TYR A O 1
ATOM 651 N N . ARG A 1 87 ? -13.474 8.743 7.601 1.00 91.12 87 ARG A N 1
ATOM 652 C CA . ARG A 1 87 ? -14.201 9.831 6.931 1.00 91.12 87 ARG A CA 1
ATOM 653 C C . ARG A 1 87 ? -13.306 11.049 6.691 1.00 91.12 87 ARG A C 1
ATOM 655 O O . ARG A 1 87 ? -13.674 12.186 6.981 1.00 91.12 87 ARG A O 1
ATOM 662 N N . VAL A 1 88 ? -12.097 10.796 6.193 1.00 94.31 88 VAL A N 1
ATOM 663 C CA . VAL A 1 88 ? -11.101 11.830 5.884 1.00 94.31 88 VAL A CA 1
ATOM 664 C C . VAL A 1 88 ? -10.844 11.903 4.379 1.00 94.31 88 VAL A C 1
ATOM 666 O O . VAL A 1 88 ? -10.963 10.890 3.689 1.00 94.31 88 VAL A O 1
ATOM 669 N N . PRO A 1 89 ? -10.430 13.067 3.847 1.00 95.50 89 PRO A N 1
ATOM 670 C CA . PRO A 1 89 ? -10.015 13.175 2.452 1.00 95.50 89 PRO A CA 1
ATOM 671 C C . PRO A 1 89 ? -8.873 12.207 2.100 1.00 95.50 89 PRO A C 1
ATOM 673 O O . PRO A 1 89 ? -7.981 11.963 2.918 1.00 95.50 89 PRO A O 1
ATOM 676 N N . THR A 1 90 ? -8.833 11.725 0.851 1.00 92.00 90 THR A N 1
ATOM 677 C CA . THR A 1 90 ? -7.782 10.817 0.343 1.00 92.00 90 THR A CA 1
ATOM 678 C C . THR A 1 90 ? -6.349 11.292 0.631 1.00 92.00 90 THR A C 1
ATOM 680 O O . THR A 1 90 ? -5.531 10.460 1.024 1.00 92.00 90 THR A O 1
ATOM 683 N N . PRO A 1 91 ? -5.997 12.594 0.513 1.00 94.19 91 PRO A N 1
ATOM 684 C CA . PRO A 1 91 ? -4.654 13.064 0.872 1.00 94.19 91 PRO A CA 1
ATOM 685 C C . PRO A 1 91 ? -4.302 12.838 2.349 1.00 94.19 91 PRO A C 1
ATOM 687 O O . PRO A 1 91 ? -3.176 12.455 2.663 1.00 94.19 91 PRO A O 1
ATOM 690 N N . THR A 1 92 ? -5.267 13.020 3.253 1.00 95.56 92 THR A N 1
ATOM 691 C CA . THR A 1 92 ? -5.090 12.769 4.689 1.00 95.56 92 THR A CA 1
ATOM 692 C C . THR A 1 92 ? -4.917 11.277 4.958 1.00 95.56 92 THR A C 1
ATOM 694 O O . THR A 1 92 ? -4.001 10.887 5.681 1.00 95.56 92 THR A O 1
ATOM 697 N N . ALA A 1 93 ? -5.741 10.429 4.331 1.00 95.44 93 ALA A N 1
ATOM 698 C CA . ALA A 1 93 ? -5.617 8.975 4.432 1.00 95.44 93 ALA A CA 1
ATOM 699 C C . ALA A 1 93 ? -4.248 8.478 3.945 1.00 95.44 93 ALA A C 1
ATOM 701 O O . ALA A 1 93 ? -3.602 7.683 4.624 1.00 95.44 93 ALA A O 1
ATOM 702 N N . ARG A 1 94 ? -3.755 9.014 2.821 1.00 94.75 94 ARG A N 1
ATOM 703 C CA . ARG A 1 94 ? -2.399 8.752 2.318 1.00 94.75 94 ARG A CA 1
ATOM 704 C C . ARG A 1 94 ? -1.326 9.114 3.338 1.00 94.75 94 ARG A C 1
ATOM 706 O O . ARG A 1 94 ? -0.412 8.326 3.557 1.00 94.75 94 ARG A O 1
ATOM 713 N N . GLY A 1 95 ? -1.436 10.280 3.977 1.00 95.62 95 GLY A N 1
ATOM 714 C CA . GLY A 1 95 ? -0.517 10.690 5.042 1.00 95.62 95 GLY A CA 1
ATOM 715 C C . GLY A 1 95 ? -0.466 9.681 6.194 1.00 95.62 95 GLY A C 1
ATOM 716 O O . GLY A 1 95 ? 0.619 9.308 6.636 1.00 95.62 95 GLY A O 1
ATOM 717 N N . LEU A 1 96 ? -1.626 9.174 6.621 1.00 96.62 96 LEU A N 1
ATOM 718 C CA . LEU A 1 96 ? -1.718 8.154 7.671 1.00 96.62 96 LEU A CA 1
ATOM 719 C C . LEU A 1 96 ? -1.122 6.804 7.238 1.00 96.62 96 LEU A C 1
ATOM 721 O O . LEU A 1 96 ? -0.387 6.188 8.007 1.00 96.62 96 LEU A O 1
ATOM 725 N N . VAL A 1 97 ? -1.387 6.359 6.004 1.00 96.31 97 VAL A N 1
ATOM 726 C CA . VAL A 1 97 ? -0.807 5.120 5.454 1.00 96.31 97 VAL A CA 1
ATOM 727 C C . VAL A 1 97 ? 0.714 5.228 5.357 1.00 96.31 97 VAL A C 1
ATOM 729 O O . VAL A 1 97 ? 1.419 4.314 5.781 1.00 96.31 97 VAL A O 1
ATOM 732 N N . ARG A 1 98 ? 1.246 6.363 4.889 1.00 95.44 98 ARG A N 1
ATOM 733 C CA . ARG A 1 98 ? 2.695 6.616 4.879 1.00 95.44 98 ARG A CA 1
ATOM 734 C C . ARG A 1 98 ? 3.293 6.586 6.282 1.00 95.44 98 ARG A C 1
ATOM 736 O O . ARG A 1 98 ? 4.353 5.998 6.466 1.00 95.44 98 ARG A O 1
ATOM 743 N N . ALA A 1 99 ? 2.617 7.175 7.268 1.00 96.25 99 ALA A N 1
ATOM 744 C CA . ALA A 1 99 ? 3.067 7.126 8.655 1.00 96.25 99 ALA A CA 1
ATOM 745 C C . ALA A 1 99 ? 3.123 5.682 9.187 1.00 96.25 99 ALA A C 1
ATOM 747 O O . ALA A 1 99 ? 4.079 5.327 9.874 1.00 96.25 99 ALA A O 1
ATOM 748 N N . ALA A 1 100 ? 2.157 4.832 8.822 1.00 96.62 100 ALA A N 1
ATOM 749 C CA . ALA A 1 100 ? 2.186 3.410 9.161 1.00 96.62 100 ALA A CA 1
ATOM 750 C C . ALA A 1 100 ? 3.347 2.665 8.483 1.00 96.62 100 ALA A C 1
ATOM 752 O O . ALA A 1 100 ? 4.087 1.964 9.168 1.00 96.62 100 ALA A O 1
ATOM 753 N N . ILE A 1 101 ? 3.564 2.873 7.180 1.00 95.88 101 ILE A N 1
ATOM 754 C CA . ILE A 1 101 ? 4.688 2.278 6.428 1.00 95.88 101 ILE A CA 1
ATOM 755 C C . ILE A 1 101 ? 6.044 2.705 7.011 1.00 95.88 101 ILE A C 1
ATOM 757 O O . ILE A 1 101 ? 6.977 1.907 7.089 1.00 95.88 101 ILE A O 1
ATOM 761 N N . ALA A 1 102 ? 6.173 3.969 7.415 1.00 95.12 102 ALA A N 1
ATOM 762 C CA . ALA A 1 102 ? 7.406 4.485 7.999 1.00 95.12 102 ALA A CA 1
ATOM 763 C C . ALA A 1 102 ? 7.681 3.880 9.384 1.00 95.12 102 ALA A C 1
ATOM 765 O O . ALA A 1 102 ? 8.830 3.573 9.698 1.00 95.12 102 ALA A O 1
ATOM 766 N N . ARG A 1 103 ? 6.633 3.701 10.198 1.00 95.94 103 ARG A N 1
ATOM 767 C CA . ARG A 1 103 ? 6.741 3.257 11.593 1.00 95.94 103 ARG A CA 1
ATOM 768 C C . ARG A 1 103 ? 6.919 1.750 11.751 1.00 95.94 103 ARG A C 1
ATOM 770 O O . ARG A 1 103 ? 7.543 1.329 12.721 1.00 95.94 103 ARG A O 1
ATOM 777 N N . PHE A 1 104 ? 6.342 0.952 10.859 1.00 95.94 104 PHE A N 1
ATOM 778 C CA . PHE A 1 104 ? 6.214 -0.487 11.059 1.00 95.94 104 PHE A CA 1
ATOM 779 C C . PHE A 1 104 ? 6.869 -1.282 9.927 1.00 95.94 104 PHE A C 1
ATOM 781 O O . PHE A 1 104 ? 6.489 -1.156 8.762 1.00 95.94 104 PHE A O 1
ATOM 788 N N . GLU A 1 105 ? 7.857 -2.108 10.281 1.00 95.56 105 GLU A N 1
ATOM 789 C CA . GLU A 1 105 ? 8.639 -2.887 9.312 1.00 95.56 105 GLU A CA 1
ATOM 790 C C . GLU A 1 105 ? 7.780 -3.914 8.568 1.00 95.56 105 GLU A C 1
ATOM 792 O O . GLU A 1 105 ? 7.853 -4.015 7.349 1.00 95.56 105 GLU A O 1
ATOM 797 N N . ASP A 1 106 ? 6.883 -4.599 9.273 1.00 94.88 106 ASP A N 1
ATOM 798 C CA . ASP A 1 106 ? 5.962 -5.578 8.687 1.00 94.88 106 ASP A CA 1
ATOM 799 C C . ASP A 1 106 ? 5.016 -4.955 7.646 1.00 94.88 106 ASP A C 1
ATOM 801 O O . ASP A 1 106 ? 4.693 -5.575 6.632 1.00 94.88 106 ASP A O 1
ATOM 805 N N . VAL A 1 107 ? 4.608 -3.699 7.838 1.00 95.50 107 VAL A N 1
ATOM 806 C CA . VAL A 1 107 ? 3.853 -2.944 6.829 1.00 95.50 107 VAL A CA 1
ATOM 807 C C . VAL A 1 107 ? 4.732 -2.636 5.615 1.00 95.50 107 VAL A C 1
ATOM 809 O O . VAL A 1 107 ? 4.283 -2.777 4.475 1.00 95.50 107 VAL A O 1
ATOM 812 N N . ARG A 1 108 ? 5.990 -2.238 5.833 1.00 95.38 108 ARG A N 1
ATOM 813 C CA . ARG A 1 108 ? 6.948 -1.964 4.754 1.00 95.38 108 ARG A CA 1
ATOM 814 C C . ARG A 1 108 ? 7.230 -3.212 3.918 1.00 95.38 108 ARG A C 1
ATOM 816 O O . ARG A 1 108 ? 7.226 -3.124 2.692 1.00 95.38 108 ARG A O 1
ATOM 823 N N . GLU A 1 109 ? 7.380 -4.374 4.544 1.00 95.19 109 GLU A N 1
ATOM 824 C CA . GLU A 1 109 ? 7.545 -5.656 3.851 1.00 95.19 109 GLU A CA 1
ATOM 825 C C . GLU A 1 109 ? 6.371 -5.955 2.910 1.00 95.19 109 GLU A C 1
ATOM 827 O O . GLU A 1 109 ? 6.581 -6.365 1.767 1.00 95.19 109 GLU A O 1
ATOM 832 N N . LYS A 1 110 ? 5.129 -5.672 3.326 1.00 94.19 110 LYS A N 1
ATOM 833 C CA . LYS A 1 110 ? 3.945 -5.820 2.460 1.00 94.19 110 LYS A CA 1
ATOM 834 C C . LYS A 1 110 ? 3.984 -4.876 1.254 1.00 94.19 110 LYS A C 1
ATOM 836 O O . LYS A 1 110 ? 3.561 -5.270 0.167 1.00 94.19 110 LYS A O 1
ATOM 841 N N . VAL A 1 111 ? 4.523 -3.663 1.407 1.00 94.75 111 VAL A N 1
ATOM 842 C CA . VAL A 1 111 ? 4.759 -2.747 0.275 1.00 94.75 111 VAL A CA 1
ATOM 843 C C . VAL A 1 111 ? 5.810 -3.325 -0.676 1.00 94.75 111 VAL A C 1
ATOM 845 O O . VAL A 1 111 ? 5.585 -3.329 -1.884 1.00 94.75 111 VAL A O 1
ATOM 848 N N . ILE A 1 112 ? 6.918 -3.865 -0.159 1.00 95.69 112 ILE A N 1
ATOM 849 C CA . ILE A 1 112 ? 7.953 -4.515 -0.981 1.00 95.69 112 ILE A CA 1
ATOM 850 C C . ILE A 1 112 ? 7.382 -5.719 -1.738 1.00 95.69 112 ILE A C 1
ATOM 852 O O . ILE A 1 112 ? 7.643 -5.865 -2.930 1.00 95.69 112 ILE A O 1
ATOM 856 N N . LEU A 1 113 ? 6.551 -6.545 -1.101 1.00 95.25 113 LEU A N 1
ATOM 857 C CA . LEU A 1 113 ? 5.857 -7.649 -1.774 1.00 95.25 113 LEU A CA 1
ATOM 858 C C . LEU A 1 113 ? 4.937 -7.149 -2.897 1.00 95.25 113 LEU A C 1
ATOM 860 O O . LEU A 1 113 ? 4.932 -7.722 -3.985 1.00 95.25 113 LEU A O 1
ATOM 864 N N . ALA A 1 114 ? 4.209 -6.054 -2.672 1.00 94.50 114 ALA A N 1
ATOM 865 C CA . ALA A 1 114 ? 3.379 -5.426 -3.697 1.00 94.50 114 ALA A CA 1
ATOM 866 C C . ALA A 1 114 ? 4.209 -4.866 -4.870 1.00 94.50 114 ALA A C 1
ATOM 868 O O . ALA A 1 114 ? 3.801 -4.992 -6.026 1.00 94.50 114 ALA A O 1
ATOM 869 N N . ILE A 1 115 ? 5.386 -4.290 -4.596 1.00 96.50 115 ILE A N 1
ATOM 870 C CA . ILE A 1 115 ? 6.335 -3.840 -5.628 1.00 96.50 115 ILE A CA 1
ATOM 871 C C . ILE A 1 115 ? 6.843 -5.035 -6.436 1.00 96.50 115 ILE A C 1
ATOM 873 O O . ILE A 1 115 ? 6.800 -4.992 -7.663 1.00 96.50 115 ILE A O 1
ATOM 877 N N . ARG A 1 116 ? 7.271 -6.115 -5.770 1.00 97.12 116 ARG A N 1
ATOM 878 C CA . ARG A 1 116 ? 7.724 -7.344 -6.438 1.00 97.12 116 ARG A CA 1
ATOM 879 C C . ARG A 1 116 ? 6.647 -7.903 -7.356 1.00 97.12 116 ARG A C 1
ATOM 881 O O . ARG A 1 116 ? 6.913 -8.133 -8.526 1.00 97.12 116 ARG A O 1
ATOM 888 N N . SER A 1 117 ? 5.423 -8.023 -6.844 1.00 95.62 117 SER A N 1
ATOM 889 C CA . SER A 1 117 ? 4.270 -8.476 -7.621 1.00 95.62 117 SER A CA 1
ATOM 890 C C . SER A 1 117 ? 4.011 -7.592 -8.846 1.00 95.62 117 SER A C 1
ATOM 892 O O . SER A 1 117 ? 3.765 -8.113 -9.930 1.00 95.62 117 SER A O 1
ATOM 894 N N . SER A 1 118 ? 4.139 -6.269 -8.697 1.00 95.94 118 SER A N 1
ATOM 895 C CA . SER A 1 118 ? 3.990 -5.319 -9.808 1.00 95.94 118 SER A CA 1
ATOM 896 C C . SER A 1 118 ? 5.079 -5.495 -10.873 1.00 95.94 118 SER A C 1
ATOM 898 O O . SER A 1 118 ? 4.780 -5.452 -12.061 1.00 95.94 118 SER A O 1
ATOM 900 N N . LEU A 1 119 ? 6.335 -5.702 -10.460 1.00 97.25 119 LEU A N 1
ATOM 901 C CA . LEU A 1 119 ? 7.466 -5.906 -11.371 1.00 97.25 119 LEU A CA 1
ATOM 902 C C . LEU A 1 119 ? 7.434 -7.285 -12.040 1.00 97.25 119 LEU A C 1
ATOM 904 O O . LEU A 1 119 ? 7.766 -7.394 -13.212 1.00 97.25 119 LEU A O 1
ATOM 908 N N . ASP A 1 120 ? 7.044 -8.341 -11.331 1.00 96.88 120 ASP A N 1
ATOM 909 C CA . ASP A 1 120 ? 6.913 -9.682 -11.911 1.00 96.88 120 ASP A CA 1
ATOM 910 C C . ASP A 1 120 ? 5.754 -9.771 -12.906 1.00 96.88 120 ASP A C 1
ATOM 912 O O . ASP A 1 120 ? 5.893 -10.431 -13.933 1.00 96.88 120 ASP A O 1
ATOM 916 N N . GLY A 1 121 ? 4.653 -9.062 -12.644 1.00 95.88 121 GLY A N 1
ATOM 917 C CA . GLY A 1 121 ? 3.514 -8.954 -13.556 1.00 95.88 121 GLY A CA 1
ATOM 918 C C . GLY A 1 121 ? 3.709 -7.977 -14.718 1.00 95.88 121 GLY A C 1
ATOM 919 O O . GLY A 1 121 ? 2.738 -7.681 -15.402 1.00 95.88 121 GLY A O 1
ATOM 920 N N . ALA A 1 122 ? 4.913 -7.434 -14.917 1.00 96.88 122 ALA A N 1
ATOM 921 C CA . ALA A 1 122 ? 5.186 -6.518 -16.017 1.00 96.88 122 ALA A CA 1
ATOM 922 C C . ALA A 1 122 ? 5.193 -7.238 -17.373 1.00 96.88 1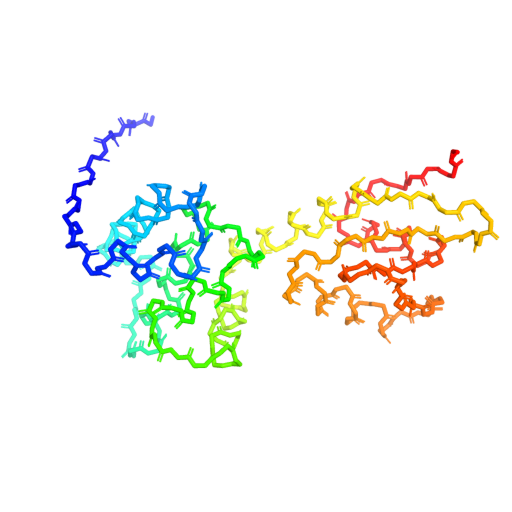22 ALA A C 1
ATOM 924 O O . ALA A 1 122 ? 5.703 -8.359 -17.483 1.00 96.88 122 ALA A O 1
ATOM 925 N N . ASP A 1 123 ? 4.713 -6.559 -18.410 1.00 96.00 123 ASP A N 1
ATOM 926 C CA . ASP A 1 123 ? 4.681 -7.076 -19.779 1.00 96.00 123 ASP A CA 1
ATOM 927 C C . ASP A 1 123 ? 5.728 -6.363 -20.650 1.00 96.00 123 ASP A C 1
ATOM 929 O O . ASP A 1 123 ? 5.839 -5.132 -20.594 1.00 96.00 123 ASP A O 1
ATOM 933 N N . PRO A 1 124 ? 6.531 -7.090 -21.450 1.00 95.94 124 PRO A N 1
ATOM 934 C CA . PRO A 1 124 ? 7.443 -6.454 -22.391 1.00 95.94 124 PRO A CA 1
ATOM 935 C C . PRO A 1 124 ? 6.651 -5.797 -23.532 1.00 95.94 124 PRO A C 1
ATOM 937 O O . PRO A 1 124 ? 5.669 -6.351 -24.025 1.00 95.94 124 PRO A O 1
ATOM 940 N N . VAL A 1 125 ? 7.100 -4.625 -23.986 1.00 94.56 125 VAL A N 1
ATOM 941 C CA . VAL A 1 125 ? 6.567 -3.916 -25.161 1.00 94.56 125 VAL A CA 1
ATOM 942 C C . VAL A 1 125 ? 7.659 -3.894 -26.240 1.00 94.56 125 VAL A C 1
ATOM 944 O O . VAL A 1 125 ? 8.489 -2.976 -26.239 1.00 94.56 125 VAL A O 1
ATOM 947 N N . PRO A 1 126 ? 7.689 -4.889 -27.153 1.00 87.81 126 PRO A N 1
ATOM 948 C CA . PRO A 1 126 ? 8.820 -5.117 -28.057 1.00 87.81 126 PRO A CA 1
ATOM 949 C C . PRO A 1 126 ? 9.158 -3.918 -28.942 1.00 87.81 126 PRO A C 1
ATOM 951 O O . PRO A 1 126 ? 10.320 -3.542 -29.035 1.00 87.81 126 PRO A O 1
ATOM 954 N N . ASP A 1 127 ? 8.143 -3.255 -29.501 1.00 87.75 127 ASP A N 1
ATOM 955 C CA . ASP A 1 127 ? 8.313 -2.138 -30.444 1.00 87.75 127 ASP A CA 1
ATOM 956 C C . ASP A 1 127 ? 9.041 -0.919 -29.853 1.00 87.75 127 ASP A C 1
ATOM 958 O O . ASP A 1 127 ? 9.420 -0.004 -30.579 1.00 87.75 127 ASP A O 1
ATOM 962 N N . ASN A 1 128 ? 9.181 -0.862 -28.527 1.00 84.31 128 ASN A N 1
ATOM 963 C CA . ASN A 1 128 ? 9.735 0.284 -27.816 1.00 84.31 128 ASN A CA 1
ATOM 964 C C . ASN A 1 128 ? 10.878 -0.080 -26.865 1.00 84.31 128 ASN A C 1
ATOM 966 O O . ASN A 1 128 ? 11.362 0.824 -26.188 1.00 84.31 128 ASN A O 1
ATOM 970 N N . GLU A 1 129 ? 11.259 -1.359 -26.765 1.00 91.25 129 GLU A N 1
ATOM 971 C CA . GLU A 1 129 ? 12.277 -1.837 -25.814 1.00 91.25 129 GLU A CA 1
ATOM 972 C C . GLU A 1 129 ? 12.017 -1.354 -24.364 1.00 91.25 129 GLU A C 1
ATOM 974 O O . GLU A 1 129 ? 12.925 -0.996 -23.611 1.00 91.25 129 GLU A O 1
ATOM 979 N N . VAL A 1 130 ? 10.737 -1.315 -23.957 1.00 96.50 130 VAL A N 1
ATOM 980 C CA . VAL A 1 130 ? 10.305 -0.954 -22.590 1.00 96.50 130 VAL A CA 1
ATOM 981 C C . VAL A 1 130 ? 9.428 -2.025 -21.940 1.00 96.50 130 VAL A C 1
ATOM 983 O O . VAL A 1 130 ? 8.693 -2.739 -22.616 1.00 96.50 130 VAL A O 1
ATOM 986 N N . TRP A 1 131 ? 9.473 -2.098 -20.616 1.00 97.56 131 TRP A N 1
ATOM 987 C CA . TRP A 1 131 ? 8.567 -2.885 -19.786 1.00 97.56 131 TRP A CA 1
ATOM 988 C C . TRP A 1 131 ? 7.381 -2.038 -19.349 1.00 97.56 131 TRP A C 1
ATOM 990 O O . TRP A 1 131 ? 7.554 -0.931 -18.832 1.00 97.56 131 TRP A O 1
ATOM 1000 N N . GLU A 1 132 ? 6.176 -2.564 -19.515 1.00 97.06 132 GLU A N 1
ATOM 1001 C CA . GLU A 1 132 ? 4.958 -1.969 -18.993 1.00 97.06 132 GLU A CA 1
ATOM 1002 C C . GLU A 1 132 ? 4.649 -2.543 -17.604 1.00 97.06 132 GLU A C 1
ATOM 1004 O O . GLU A 1 132 ? 4.405 -3.734 -17.441 1.00 97.06 132 GLU A O 1
ATOM 1009 N N . VAL A 1 133 ? 4.690 -1.687 -16.580 1.00 97.38 133 VAL A N 1
ATOM 1010 C CA . VAL A 1 133 ? 4.538 -2.071 -15.169 1.00 97.38 133 VAL A CA 1
ATOM 1011 C C . VAL A 1 133 ? 3.286 -1.420 -14.590 1.00 97.38 133 VAL A C 1
ATOM 1013 O O . VAL A 1 133 ? 3.125 -0.193 -14.657 1.00 97.38 133 VAL A O 1
ATOM 1016 N N . LEU A 1 134 ? 2.415 -2.222 -13.970 1.00 96.06 134 LEU A N 1
ATOM 1017 C CA . LEU A 1 134 ? 1.216 -1.735 -13.286 1.00 96.06 134 LEU A CA 1
ATOM 1018 C C . LEU A 1 134 ? 1.562 -1.199 -11.897 1.00 96.06 134 LEU A C 1
ATOM 1020 O O . LEU A 1 134 ? 1.963 -1.943 -11.007 1.00 96.06 134 LEU A O 1
ATOM 1024 N N . LEU A 1 135 ? 1.340 0.092 -11.666 1.00 94.25 135 LEU A N 1
ATOM 1025 C CA . LEU A 1 135 ? 1.568 0.722 -10.368 1.00 94.25 135 LEU A CA 1
ATOM 1026 C C . LEU A 1 135 ? 0.272 0.746 -9.556 1.00 94.25 135 LEU A C 1
ATOM 1028 O O . LEU A 1 135 ? -0.419 1.763 -9.480 1.00 94.25 135 LEU A O 1
ATOM 1032 N N . ILE A 1 136 ? -0.040 -0.398 -8.942 1.00 83.44 136 ILE A N 1
ATOM 1033 C CA . ILE A 1 136 ? -1.323 -0.691 -8.275 1.00 83.44 136 ILE A CA 1
ATOM 1034 C C . ILE A 1 136 ? -1.685 0.242 -7.110 1.00 83.44 136 ILE A C 1
ATOM 1036 O O . ILE A 1 136 ? -2.833 0.263 -6.669 1.00 83.44 136 ILE A O 1
ATOM 1040 N N . SER A 1 137 ? -0.719 0.984 -6.563 1.00 88.31 137 SER A N 1
ATOM 1041 C CA . SER A 1 137 ? -0.928 1.824 -5.387 1.00 88.31 137 SER A CA 1
ATOM 1042 C C . SER A 1 137 ? -0.056 3.069 -5.389 1.00 88.31 137 SER A C 1
ATOM 1044 O O . SER A 1 137 ? 1.018 3.106 -5.994 1.00 88.31 137 SER A O 1
ATOM 1046 N N . THR A 1 138 ? -0.499 4.095 -4.660 1.00 91.25 138 THR A N 1
ATOM 1047 C CA . THR A 1 138 ? 0.311 5.293 -4.444 1.00 91.25 138 THR A CA 1
ATOM 1048 C C . THR A 1 138 ? 1.626 4.977 -3.713 1.00 91.25 138 THR A C 1
ATOM 1050 O O . THR A 1 138 ? 2.650 5.429 -4.220 1.00 91.25 138 THR A O 1
ATOM 1053 N N . PRO A 1 139 ? 1.668 4.173 -2.624 1.00 91.62 139 PRO A N 1
ATOM 1054 C CA . PRO A 1 139 ? 2.938 3.790 -1.997 1.00 91.62 139 PRO A CA 1
ATOM 1055 C C . PRO A 1 139 ? 3.911 3.060 -2.933 1.00 91.62 139 PRO A C 1
ATOM 1057 O O . PRO A 1 139 ? 5.093 3.390 -2.959 1.00 91.62 139 PRO A O 1
ATOM 1060 N N . VAL A 1 140 ? 3.416 2.114 -3.743 1.00 93.12 140 VAL A N 1
ATOM 1061 C CA . VAL A 1 140 ? 4.230 1.384 -4.737 1.00 93.12 140 VAL A CA 1
ATOM 1062 C C . VAL A 1 140 ? 4.795 2.360 -5.767 1.00 93.12 140 VAL A C 1
ATOM 1064 O O . VAL A 1 140 ? 5.995 2.361 -6.033 1.00 93.12 140 VAL A O 1
ATOM 1067 N N . ARG A 1 141 ? 3.942 3.238 -6.310 1.00 94.56 141 ARG A N 1
ATOM 1068 C CA . ARG A 1 141 ? 4.359 4.268 -7.265 1.00 94.56 141 ARG A CA 1
ATOM 1069 C C . ARG A 1 141 ? 5.410 5.194 -6.667 1.00 94.56 141 ARG A C 1
ATOM 1071 O O . ARG A 1 141 ? 6.396 5.474 -7.329 1.00 94.56 141 ARG A O 1
ATOM 1078 N N . GLU A 1 142 ? 5.195 5.693 -5.458 1.00 93.75 142 GLU A N 1
ATOM 1079 C CA . GLU A 1 142 ? 6.112 6.634 -4.809 1.00 93.75 142 GLU A CA 1
ATOM 1080 C C . GLU A 1 142 ? 7.476 6.016 -4.553 1.00 93.75 142 GLU A C 1
ATOM 1082 O O . GLU A 1 142 ? 8.477 6.655 -4.859 1.00 93.75 142 GLU A O 1
ATOM 1087 N N . TRP A 1 143 ? 7.514 4.771 -4.077 1.00 94.44 143 TRP A N 1
ATOM 1088 C CA . TRP A 1 143 ? 8.768 4.053 -3.890 1.00 94.44 143 TRP A CA 1
ATOM 1089 C C . TRP A 1 143 ? 9.508 3.867 -5.217 1.00 94.44 143 TRP A C 1
ATOM 1091 O O . TRP A 1 143 ? 10.661 4.271 -5.333 1.00 94.44 143 TRP A O 1
ATOM 1101 N N . ILE A 1 144 ? 8.829 3.345 -6.248 1.00 94.69 144 ILE A N 1
ATOM 1102 C CA . ILE A 1 144 ? 9.457 3.104 -7.556 1.00 94.69 144 ILE A CA 1
ATOM 1103 C C . ILE A 1 144 ? 9.956 4.421 -8.159 1.00 94.69 144 ILE A C 1
ATOM 1105 O O . ILE A 1 144 ? 11.079 4.485 -8.648 1.00 94.69 144 ILE A O 1
ATOM 1109 N N . MET A 1 145 ? 9.153 5.488 -8.109 1.00 94.69 145 MET A N 1
ATOM 1110 C CA . MET A 1 145 ? 9.559 6.790 -8.643 1.00 94.69 145 MET A CA 1
ATOM 1111 C C . MET A 1 145 ? 10.731 7.391 -7.866 1.00 94.69 145 MET A C 1
ATOM 1113 O O . MET A 1 145 ? 11.643 7.919 -8.499 1.00 94.69 145 MET A O 1
ATOM 1117 N N . ALA A 1 146 ? 10.746 7.278 -6.535 1.00 93.62 146 ALA A N 1
ATOM 1118 C CA . ALA A 1 146 ? 11.858 7.744 -5.713 1.00 93.62 146 ALA A CA 1
ATOM 1119 C C . ALA A 1 146 ? 13.160 7.001 -6.046 1.00 93.62 146 ALA A C 1
ATOM 1121 O O . ALA A 1 146 ? 14.171 7.657 -6.283 1.00 93.62 146 ALA A O 1
ATOM 1122 N N . GLU A 1 147 ? 13.127 5.668 -6.152 1.00 94.56 147 GLU A N 1
ATOM 1123 C CA . GLU A 1 147 ? 14.305 4.870 -6.528 1.00 94.56 147 GLU A CA 1
ATOM 1124 C C . GLU A 1 147 ? 14.785 5.205 -7.944 1.00 94.56 147 GLU A C 1
ATOM 1126 O O . GLU A 1 147 ? 15.979 5.390 -8.154 1.00 94.56 147 GLU A O 1
ATOM 1131 N N . THR A 1 148 ? 13.878 5.374 -8.917 1.00 93.44 148 THR A N 1
ATOM 1132 C CA . THR A 1 148 ? 14.298 5.790 -10.267 1.00 93.44 148 THR A CA 1
ATOM 1133 C C . THR A 1 148 ? 14.901 7.192 -10.294 1.00 93.44 148 THR A C 1
ATOM 1135 O O . THR A 1 148 ? 15.856 7.416 -11.031 1.00 93.44 148 THR A O 1
ATOM 1138 N N . ALA A 1 149 ? 14.387 8.126 -9.486 1.00 92.50 149 ALA A N 1
ATOM 1139 C CA . ALA A 1 149 ? 14.831 9.520 -9.477 1.00 92.50 149 ALA A CA 1
ATOM 1140 C C . ALA A 1 149 ? 16.243 9.705 -8.904 1.00 92.50 149 ALA A C 1
ATOM 1142 O O . ALA A 1 149 ? 16.926 10.656 -9.274 1.00 92.50 149 ALA A O 1
ATOM 1143 N N . VAL A 1 150 ? 16.673 8.818 -8.004 1.00 91.88 150 VAL A N 1
ATOM 1144 C CA . VAL A 1 150 ? 18.036 8.827 -7.442 1.00 91.88 150 VAL A CA 1
ATOM 1145 C C . VAL A 1 150 ? 19.003 7.927 -8.212 1.00 91.88 150 VAL A C 1
ATOM 1147 O O . VAL A 1 150 ? 20.185 7.864 -7.879 1.00 91.88 150 VAL A O 1
ATOM 1150 N N . SER A 1 151 ? 18.512 7.217 -9.226 1.00 92.25 151 SER A N 1
ATOM 1151 C CA . SER A 1 151 ? 19.317 6.337 -10.064 1.00 92.25 151 SER A CA 1
ATOM 1152 C C . SER A 1 151 ? 19.888 7.077 -11.277 1.00 92.25 151 SER A C 1
ATOM 1154 O O . SER A 1 151 ? 19.317 8.059 -11.741 1.00 92.25 151 SER A O 1
ATOM 1156 N N . ASN A 1 152 ? 20.984 6.565 -11.842 1.00 93.44 152 ASN A N 1
ATOM 1157 C CA . ASN A 1 152 ? 21.527 7.052 -13.118 1.00 93.44 152 ASN A CA 1
ATOM 1158 C C . ASN A 1 152 ? 20.870 6.374 -14.339 1.00 93.44 152 ASN A C 1
ATOM 1160 O O . ASN A 1 152 ? 21.392 6.472 -15.449 1.00 93.44 152 ASN A O 1
ATOM 1164 N N . HIS A 1 153 ? 19.764 5.649 -14.142 1.00 93.31 153 HIS A N 1
ATOM 1165 C CA . HIS A 1 153 ? 19.087 4.913 -15.207 1.00 93.31 153 HIS A CA 1
ATOM 1166 C C . HIS A 1 153 ? 18.079 5.795 -15.962 1.00 93.31 153 HIS A C 1
ATOM 1168 O O . HIS A 1 153 ? 17.567 6.773 -15.411 1.00 93.31 153 HIS A O 1
ATOM 1174 N N . PRO A 1 154 ? 17.755 5.456 -17.223 1.00 93.12 154 PRO A N 1
ATOM 1175 C CA . PRO A 1 154 ? 16.762 6.178 -18.010 1.00 93.12 154 PRO A CA 1
ATOM 1176 C C . PRO A 1 154 ? 15.406 6.348 -17.303 1.00 93.12 154 PRO A C 1
ATOM 1178 O O . PRO A 1 154 ? 14.853 5.421 -16.706 1.00 93.12 154 PRO A O 1
ATOM 1181 N N . SER A 1 155 ? 14.816 7.538 -17.410 1.00 92.25 155 SER A N 1
ATOM 1182 C CA . SER A 1 155 ? 13.536 7.839 -16.765 1.00 92.25 155 SER A CA 1
ATOM 1183 C C . SER A 1 155 ? 12.375 7.026 -17.345 1.00 92.25 155 SER A C 1
ATOM 1185 O O . SER A 1 155 ? 12.235 6.870 -18.558 1.00 92.25 155 SER A O 1
ATOM 1187 N N . SER A 1 156 ? 11.472 6.582 -16.469 1.00 94.94 156 SER A N 1
ATOM 1188 C CA . SER A 1 156 ? 10.190 6.004 -16.886 1.00 94.94 156 SER A CA 1
ATOM 1189 C C . SER A 1 156 ? 9.246 7.066 -17.456 1.00 94.94 156 SER A C 1
ATOM 1191 O O . SER A 1 156 ? 9.289 8.235 -17.057 1.00 94.94 156 SER A O 1
ATOM 1193 N N . ARG A 1 157 ? 8.299 6.652 -18.299 1.00 95.19 157 ARG A N 1
ATOM 1194 C CA . ARG A 1 157 ? 7.229 7.517 -18.826 1.00 95.19 157 ARG A CA 1
ATOM 1195 C C . ARG A 1 157 ? 5.838 6.918 -18.582 1.00 95.19 157 ARG A C 1
ATOM 1197 O O . ARG A 1 157 ? 5.723 5.703 -18.429 1.00 95.19 157 ARG A O 1
ATOM 1204 N N . PRO A 1 158 ? 4.772 7.732 -18.509 1.00 94.06 158 PRO A N 1
ATOM 1205 C CA . PRO A 1 158 ? 3.406 7.213 -18.438 1.00 94.06 158 PRO A CA 1
ATOM 1206 C C . PRO A 1 158 ? 3.058 6.353 -19.663 1.00 94.06 158 PRO A C 1
ATOM 1208 O O . PRO A 1 158 ? 3.465 6.689 -20.776 1.00 94.06 158 PRO A O 1
ATOM 1211 N N . SER A 1 159 ? 2.296 5.273 -19.463 1.00 94.00 159 SER A N 1
ATOM 1212 C CA . SER A 1 159 ? 1.624 4.570 -20.564 1.00 94.00 159 SER A CA 1
ATOM 1213 C C . SER A 1 159 ? 0.329 5.299 -20.958 1.00 94.00 159 SER A C 1
ATOM 1215 O O . SER A 1 159 ? -0.157 6.173 -20.236 1.00 94.00 159 SER A O 1
ATOM 1217 N N . LYS A 1 160 ? -0.255 4.927 -22.104 1.00 91.44 160 LYS A N 1
ATOM 1218 C CA . LYS A 1 160 ? -1.611 5.347 -22.501 1.00 91.44 160 LYS A CA 1
ATOM 1219 C C . LYS A 1 160 ? -2.677 4.772 -21.563 1.00 91.44 160 LYS A C 1
ATOM 1221 O O . LYS A 1 160 ? -3.731 5.380 -21.394 1.00 91.44 160 LYS A O 1
ATOM 1226 N N . ASN A 1 161 ? -2.399 3.622 -20.953 1.00 89.31 161 ASN A N 1
ATOM 1227 C CA . ASN A 1 161 ? -3.303 2.970 -20.019 1.00 89.31 161 ASN A CA 1
ATOM 1228 C C . ASN A 1 161 ? -3.118 3.528 -18.601 1.00 89.31 161 ASN A C 1
ATOM 1230 O O . ASN A 1 161 ? -1.999 3.664 -18.099 1.00 89.31 161 ASN A O 1
ATOM 1234 N N . ALA A 1 162 ? -4.228 3.848 -17.932 1.00 86.88 162 ALA A N 1
ATOM 1235 C CA . ALA A 1 162 ? -4.199 4.432 -16.596 1.00 86.88 162 ALA A CA 1
ATOM 1236 C C . ALA A 1 162 ? -3.537 3.486 -15.579 1.00 86.88 162 ALA A C 1
ATOM 1238 O O . ALA A 1 162 ? -3.874 2.310 -15.492 1.00 86.88 162 ALA A O 1
ATOM 1239 N N . GLY A 1 163 ? -2.605 4.017 -14.784 1.00 87.75 163 GLY A N 1
ATOM 1240 C CA . GLY A 1 163 ? -1.889 3.247 -13.759 1.00 87.75 163 GLY A CA 1
ATOM 1241 C C . GLY A 1 163 ? -0.701 2.429 -14.276 1.00 87.75 163 GLY A C 1
ATOM 1242 O O . GLY A 1 163 ? 0.081 1.952 -13.456 1.00 87.75 163 GLY A O 1
ATOM 1243 N N . LEU A 1 164 ? -0.514 2.324 -15.594 1.00 95.06 164 LEU A N 1
ATOM 1244 C CA . LEU A 1 164 ? 0.641 1.671 -16.209 1.00 95.06 164 LEU A CA 1
ATOM 1245 C C . LEU A 1 164 ? 1.749 2.694 -16.506 1.00 95.06 164 LEU A C 1
ATOM 1247 O O . LEU A 1 164 ? 1.497 3.851 -16.872 1.00 95.06 164 LEU A O 1
ATOM 1251 N N . ARG A 1 165 ? 3.005 2.278 -16.338 1.00 96.75 165 ARG A N 1
ATOM 1252 C CA . ARG A 1 165 ? 4.191 3.063 -16.711 1.00 96.75 165 ARG A CA 1
ATOM 1253 C C . ARG A 1 165 ? 5.156 2.216 -17.520 1.00 96.75 165 ARG A C 1
ATOM 1255 O O . ARG A 1 165 ? 5.301 1.027 -17.269 1.00 96.75 165 ARG A O 1
ATOM 1262 N N . LEU A 1 166 ? 5.830 2.874 -18.453 1.00 96.94 166 LEU A N 1
ATOM 1263 C CA . LEU A 1 166 ? 6.827 2.284 -19.330 1.00 96.94 166 LEU A CA 1
ATOM 1264 C C . LEU A 1 166 ? 8.221 2.556 -18.761 1.00 96.94 166 LEU A C 1
ATOM 1266 O O . LEU A 1 166 ? 8.588 3.718 -18.552 1.00 96.94 166 LEU A O 1
ATOM 1270 N N . PHE A 1 167 ? 8.981 1.495 -18.524 1.00 97.38 167 PHE A N 1
ATOM 1271 C CA . PHE A 1 167 ? 10.341 1.530 -17.996 1.00 97.38 167 PHE A CA 1
ATOM 1272 C C . PHE A 1 167 ? 11.309 0.961 -19.036 1.00 97.38 167 PHE A C 1
ATOM 1274 O O . PHE A 1 167 ? 11.096 -0.161 -19.484 1.00 97.38 167 PHE A O 1
ATOM 1281 N N . PRO A 1 168 ? 12.372 1.687 -19.416 1.00 96.81 168 PRO A N 1
ATOM 1282 C CA . PRO A 1 168 ? 13.466 1.110 -20.202 1.00 96.81 168 PRO A CA 1
ATOM 1283 C C . PRO A 1 168 ? 14.064 -0.119 -19.506 1.00 96.81 168 PRO A C 1
ATOM 1285 O O . PRO A 1 168 ? 14.034 -0.176 -18.272 1.00 96.81 168 PRO A O 1
ATOM 1288 N N . ASP A 1 169 ? 14.589 -1.084 -20.274 1.00 96.12 169 ASP A N 1
ATOM 1289 C CA . ASP A 1 169 ? 15.079 -2.362 -19.724 1.00 96.12 169 ASP A CA 1
ATOM 1290 C C . ASP A 1 169 ? 16.055 -2.155 -18.563 1.00 96.12 169 ASP A C 1
ATOM 1292 O O . ASP A 1 169 ? 15.800 -2.646 -17.467 1.00 96.12 169 ASP A O 1
ATOM 1296 N N . ASP A 1 170 ? 17.083 -1.320 -18.742 1.00 95.69 170 ASP A N 1
ATOM 1297 C CA . ASP A 1 170 ? 18.063 -1.007 -17.695 1.00 95.69 170 ASP A CA 1
ATOM 1298 C C . ASP A 1 170 ? 17.411 -0.567 -16.376 1.00 95.69 170 ASP A C 1
ATOM 1300 O O . ASP A 1 170 ? 17.765 -1.052 -15.301 1.00 95.69 170 ASP A O 1
ATOM 1304 N N . THR A 1 171 ? 16.426 0.329 -16.452 1.00 97.19 171 THR A N 1
ATOM 1305 C CA . THR A 1 171 ? 15.702 0.848 -15.284 1.00 97.19 171 THR A CA 1
ATOM 1306 C C . THR A 1 171 ? 14.834 -0.229 -14.646 1.00 97.19 171 THR A C 1
ATOM 1308 O O . THR A 1 171 ? 14.755 -0.322 -13.422 1.00 97.19 171 THR A O 1
ATOM 1311 N N . TYR A 1 172 ? 14.175 -1.055 -15.456 1.00 97.69 172 TYR A N 1
ATOM 1312 C CA . TYR A 1 172 ? 13.351 -2.154 -14.969 1.00 97.69 172 TYR A CA 1
ATOM 1313 C C . TYR A 1 172 ? 14.192 -3.238 -14.282 1.00 97.69 172 TYR A C 1
ATOM 1315 O O . TYR A 1 172 ? 13.865 -3.636 -13.162 1.00 97.69 172 TYR A O 1
ATOM 1323 N N . GLN A 1 173 ? 15.301 -3.670 -14.890 1.00 97.50 173 GLN A N 1
ATOM 1324 C CA . GLN A 1 173 ? 16.205 -4.652 -14.283 1.00 97.50 173 GLN A CA 1
ATOM 1325 C C . GLN A 1 173 ? 16.827 -4.109 -12.992 1.00 97.50 173 GLN A C 1
ATOM 1327 O O . GLN A 1 173 ? 16.862 -4.826 -11.993 1.00 97.50 173 GLN A O 1
ATOM 1332 N N . TYR A 1 174 ? 17.221 -2.830 -12.969 1.00 97.31 174 TYR A N 1
ATOM 1333 C CA . TYR A 1 174 ? 17.674 -2.156 -11.749 1.00 97.31 174 TYR A CA 1
ATOM 1334 C C . TYR A 1 174 ? 16.627 -2.241 -10.629 1.00 97.31 174 TYR A C 1
ATOM 1336 O O . TYR A 1 174 ? 16.934 -2.671 -9.516 1.00 97.31 174 TYR A O 1
ATOM 1344 N N . LEU A 1 175 ? 15.369 -1.893 -10.918 1.00 97.56 175 LEU A N 1
ATOM 1345 C CA . LEU A 1 175 ? 14.288 -1.960 -9.932 1.00 97.56 175 LEU A CA 1
ATOM 1346 C C . LEU A 1 175 ? 14.063 -3.389 -9.419 1.00 97.56 175 LEU A C 1
ATOM 1348 O O . LEU A 1 175 ? 13.842 -3.566 -8.220 1.00 97.56 175 LEU A O 1
ATOM 1352 N N . ARG A 1 176 ? 14.153 -4.405 -10.291 1.00 98.06 176 ARG A N 1
ATOM 1353 C CA . ARG A 1 176 ? 14.068 -5.823 -9.897 1.00 98.06 176 ARG A CA 1
ATOM 1354 C C . ARG A 1 176 ? 15.174 -6.196 -8.917 1.00 98.06 176 ARG A C 1
ATOM 1356 O O . ARG A 1 176 ? 14.874 -6.728 -7.849 1.00 98.06 176 ARG A O 1
ATOM 1363 N N . GLU A 1 177 ? 16.422 -5.858 -9.229 1.00 97.38 177 GLU A N 1
ATOM 1364 C CA . GLU A 1 177 ? 17.574 -6.129 -8.363 1.00 97.38 177 GLU A CA 1
ATOM 1365 C C . GLU A 1 177 ? 17.424 -5.449 -6.990 1.00 97.38 177 GLU A C 1
ATOM 1367 O O . GLU A 1 177 ? 17.661 -6.081 -5.958 1.00 97.38 177 GLU A O 1
ATOM 1372 N N . ARG A 1 178 ? 16.936 -4.199 -6.948 1.00 97.00 178 ARG A N 1
ATOM 1373 C CA . ARG A 1 178 ? 16.711 -3.444 -5.697 1.00 97.00 178 ARG A CA 1
ATOM 1374 C C . ARG A 1 178 ? 15.716 -4.103 -4.751 1.00 97.00 178 ARG A C 1
ATOM 1376 O O . ARG A 1 178 ? 15.867 -3.982 -3.537 1.00 97.00 178 ARG A O 1
ATOM 1383 N N . VAL A 1 179 ? 14.728 -4.816 -5.286 1.00 96.75 179 VAL A N 1
ATOM 1384 C CA . VAL A 1 179 ? 13.784 -5.594 -4.474 1.00 96.75 179 VAL A CA 1
ATOM 1385 C C . VAL A 1 179 ? 14.157 -7.073 -4.371 1.00 96.75 179 VAL A C 1
ATOM 1387 O O . VAL A 1 179 ? 13.378 -7.850 -3.822 1.00 96.75 179 VAL A O 1
ATOM 1390 N N . GLY A 1 180 ? 15.337 -7.485 -4.840 1.00 97.12 180 GLY A N 1
ATOM 1391 C CA . GLY A 1 180 ? 15.827 -8.862 -4.745 1.00 97.12 180 GLY A CA 1
ATOM 1392 C C . GLY A 1 180 ? 15.141 -9.846 -5.697 1.00 97.12 180 GLY A C 1
ATOM 1393 O O . GLY A 1 180 ? 15.067 -11.034 -5.390 1.00 97.12 180 GLY A O 1
ATOM 1394 N N . LEU A 1 181 ? 14.605 -9.367 -6.820 1.00 97.56 181 LEU A N 1
ATOM 1395 C CA . LEU A 1 181 ? 14.107 -10.210 -7.903 1.00 97.56 181 LEU A CA 1
ATOM 1396 C C . LEU A 1 181 ? 15.230 -10.509 -8.909 1.00 97.56 181 LEU A C 1
ATOM 1398 O O . LEU A 1 181 ? 16.048 -9.629 -9.187 1.00 97.56 181 LEU A O 1
ATOM 1402 N N . PRO A 1 182 ? 15.269 -11.718 -9.501 1.00 97.38 182 PRO A N 1
ATOM 1403 C CA . PRO A 1 182 ? 16.226 -12.025 -10.556 1.00 97.38 182 PRO A CA 1
ATOM 1404 C C . PRO A 1 182 ? 15.926 -11.184 -11.797 1.00 97.38 182 PRO A C 1
ATOM 1406 O O . PRO A 1 182 ? 14.762 -10.857 -12.062 1.00 97.38 182 PRO A O 1
ATOM 1409 N N . ARG A 1 183 ? 16.960 -10.879 -12.588 1.00 96.94 183 ARG A N 1
ATOM 1410 C CA . ARG A 1 183 ? 16.779 -10.245 -13.900 1.00 96.94 183 ARG A CA 1
ATOM 1411 C C . ARG A 1 183 ? 15.857 -11.098 -14.768 1.00 96.94 183 ARG A C 1
ATOM 1413 O O . ARG A 1 183 ? 15.932 -12.327 -14.737 1.00 96.94 183 ARG A O 1
ATOM 1420 N N . ARG A 1 184 ? 14.985 -10.445 -15.532 1.00 95.62 184 ARG A N 1
ATOM 1421 C CA . ARG A 1 184 ? 14.045 -11.117 -16.438 1.00 95.62 184 ARG A CA 1
ATOM 1422 C C . ARG A 1 184 ? 14.501 -10.885 -17.878 1.00 95.62 184 ARG A C 1
ATOM 1424 O O . ARG A 1 184 ? 14.576 -9.725 -18.267 1.00 95.62 184 ARG A O 1
ATOM 1431 N N . PRO A 1 185 ? 14.833 -11.932 -18.651 1.00 91.25 185 PRO A N 1
ATOM 1432 C CA . PRO A 1 185 ? 15.287 -11.751 -20.024 1.00 91.25 185 PRO A CA 1
ATOM 1433 C C . PRO A 1 185 ? 14.178 -11.149 -20.890 1.00 91.25 185 PRO A C 1
ATOM 1435 O O . PRO A 1 185 ? 12.992 -11.372 -20.637 1.00 91.25 185 PRO A O 1
ATOM 1438 N N . TRP A 1 186 ? 14.590 -10.411 -21.917 1.00 84.69 186 TRP A N 1
ATOM 1439 C CA . TRP A 1 186 ? 13.709 -9.981 -22.995 1.00 84.69 186 TRP A CA 1
ATOM 1440 C C . TRP A 1 186 ? 13.283 -11.227 -23.783 1.00 84.69 186 TRP A C 1
ATOM 1442 O O . TRP A 1 186 ? 14.146 -11.922 -24.322 1.00 84.69 186 TRP A O 1
ATOM 1452 N N . SER A 1 187 ? 11.993 -11.566 -23.770 1.00 71.12 187 SER A N 1
ATOM 1453 C CA . SER A 1 187 ? 11.427 -12.737 -24.462 1.00 71.12 187 SER A CA 1
ATOM 1454 C C . SER A 1 187 ? 10.482 -12.313 -25.567 1.00 71.12 187 SER A C 1
ATOM 1456 O O . SER A 1 187 ? 9.595 -11.492 -25.233 1.00 71.12 187 SER A O 1
#